Protein AF-A0A2V7YUV0-F1 (afdb_monomer)

Foldseek 3Di:
DQQDAAPPQHDVVVLLVQLVVLVVCLQVLPPVSLVLLCVQAPVRVPPDSVRSSPDDDDSLSSLSSSCVNQQHNHNVRVVVCNVCVPPDCPVPQPLVPQPDPLLSVLLVCQQVVVLVVNLVSCVVPLCQLVAWGADTRDDPNGTAGSLLVLLCVVPRPLEGPLNSLSNSVSSCVSPNLVDQVNLQNSLLSLLLRPSCVVSVNSLVSNVSSVVSPHQLQSNQLSNVVNVVVVSNVSSVVSPHDDDPSRD

pLDDT: mean 90.85, std 11.75, range [46.5, 98.88]

Nearest PDB structures (foldseek):
  9hmf-assembly1_L  TM=2.266E-01  e=5.152E+00  Campylobacter jejuni
  4c0o-assembly2_B  TM=1.728E-01  e=9.264E+00  Homo sapiens

Mean predicted aligned error: 11.23 Å

Secondary structure (DSSP, 8-state):
-------SS--HHHHHHHHHHHHHHHHTT-HHHHHHHHHH-TTTTT--HHHHHHS---HHHHHHHHHHHTT-SSHHHHHHHHH-GGG-GGGS-TTTT---HHHHHHHHHHHHT-HHHHHHHHHH-TTTTT-BPPPSS--TTSS-BGGGGGG--S-SSS---TTHHHHHHHHHHTTGGG-HHHHHHHHHHHHT-HHHHHTT-HHHHHHHHHHTT--SHHHHHHHHHTT-HHHHHHHHHTT----TTT-

Structure (mmCIF, N/CA/C/O backbone):
data_AF-A0A2V7YUV0-F1
#
_entry.id   AF-A0A2V7YUV0-F1
#
loop_
_atom_site.group_PDB
_atom_site.id
_atom_site.type_symbol
_atom_site.label_atom_id
_atom_site.label_alt_id
_atom_site.label_comp_id
_atom_site.label_asym_id
_atom_site.label_entity_id
_atom_site.label_seq_id
_atom_site.pdbx_PDB_ins_code
_atom_site.Cartn_x
_atom_site.Cartn_y
_atom_site.Cartn_z
_atom_site.occupancy
_atom_site.B_iso_or_equiv
_atom_site.auth_seq_id
_atom_site.auth_comp_id
_atom_site.auth_asym_id
_atom_site.auth_atom_id
_atom_site.pdbx_PDB_model_num
ATOM 1 N N . MET A 1 1 ? 7.963 -5.216 -13.360 1.00 50.25 1 MET A N 1
ATOM 2 C CA . MET A 1 1 ? 8.709 -5.213 -12.078 1.00 50.25 1 MET A CA 1
ATOM 3 C C . MET A 1 1 ? 10.188 -5.069 -12.424 1.00 50.25 1 MET A C 1
ATOM 5 O O . MET A 1 1 ? 10.542 -5.520 -13.506 1.00 50.25 1 MET A O 1
ATOM 9 N N . PRO A 1 2 ? 11.036 -4.405 -11.622 1.00 68.00 2 PRO A N 1
ATOM 10 C CA . PRO A 1 2 ? 12.471 -4.358 -11.892 1.00 68.00 2 PRO A CA 1
ATOM 11 C C . PRO A 1 2 ? 13.036 -5.775 -11.862 1.00 68.00 2 PRO A C 1
ATOM 13 O O . PRO A 1 2 ? 12.704 -6.562 -10.977 1.00 68.00 2 PRO A O 1
ATOM 16 N N . THR A 1 3 ? 13.873 -6.100 -12.834 1.00 77.56 3 THR A N 1
ATOM 17 C CA . THR A 1 3 ? 14.484 -7.429 -12.958 1.00 77.56 3 THR A CA 1
ATOM 18 C C . THR A 1 3 ? 15.926 -7.442 -12.469 1.00 77.56 3 THR A C 1
ATOM 20 O O . THR A 1 3 ? 16.499 -8.514 -12.283 1.00 77.56 3 THR A O 1
ATOM 23 N N . LYS A 1 4 ? 16.518 -6.268 -12.208 1.00 80.25 4 LYS A N 1
ATOM 24 C CA . LYS A 1 4 ? 17.898 -6.126 -11.732 1.00 80.25 4 LYS A CA 1
ATOM 25 C C . LYS A 1 4 ? 17.974 -5.310 -10.448 1.00 80.25 4 LYS A C 1
ATOM 27 O O . LYS A 1 4 ? 17.227 -4.356 -10.246 1.00 80.25 4 LYS A O 1
ATOM 32 N N . ARG A 1 5 ? 18.936 -5.671 -9.596 1.00 79.06 5 ARG A N 1
ATOM 33 C CA . ARG A 1 5 ? 19.324 -4.904 -8.405 1.00 79.06 5 ARG A CA 1
ATOM 34 C C . ARG A 1 5 ? 20.678 -4.248 -8.635 1.00 79.06 5 ARG A C 1
ATOM 36 O O . ARG A 1 5 ? 21.550 -4.840 -9.272 1.00 79.06 5 ARG A O 1
ATOM 43 N N . LEU A 1 6 ? 20.848 -3.030 -8.129 1.00 78.75 6 LEU A N 1
ATOM 44 C CA . LEU A 1 6 ? 22.155 -2.383 -8.128 1.00 78.75 6 LEU A CA 1
ATOM 45 C C . LEU A 1 6 ? 23.091 -3.099 -7.138 1.00 78.75 6 LEU A C 1
ATOM 47 O O . LEU A 1 6 ? 22.631 -3.533 -6.080 1.00 78.75 6 LEU A O 1
ATOM 51 N N . PRO A 1 7 ? 24.385 -3.254 -7.472 1.00 77.62 7 PRO A N 1
ATOM 52 C CA . PRO A 1 7 ? 25.374 -3.768 -6.529 1.00 77.62 7 PRO A CA 1
ATOM 53 C C . PRO A 1 7 ? 25.627 -2.745 -5.412 1.00 77.62 7 PRO A C 1
ATOM 55 O O . PRO A 1 7 ? 25.366 -1.559 -5.601 1.00 77.62 7 PRO A O 1
ATOM 58 N N . SER A 1 8 ? 26.195 -3.185 -4.284 1.00 69.25 8 SER A N 1
ATOM 59 C CA . SER A 1 8 ? 26.469 -2.340 -3.105 1.00 69.25 8 SER A CA 1
ATOM 60 C C . SER A 1 8 ? 27.328 -1.104 -3.402 1.00 69.25 8 SER A C 1
ATOM 62 O O . SER A 1 8 ? 27.180 -0.084 -2.741 1.00 69.25 8 SER A O 1
ATOM 64 N N . SER A 1 9 ? 28.185 -1.180 -4.425 1.00 75.50 9 SER A N 1
ATOM 65 C CA . SER A 1 9 ? 28.973 -0.053 -4.936 1.00 75.50 9 SER A CA 1
ATOM 66 C C . SER A 1 9 ? 28.667 0.146 -6.424 1.00 75.50 9 SER A C 1
ATOM 68 O O . SER A 1 9 ? 29.391 -0.377 -7.279 1.00 75.50 9 SER A O 1
ATOM 70 N N . PRO A 1 10 ? 27.562 0.828 -6.773 1.00 82.62 10 PRO A N 1
ATOM 71 C CA . PRO A 1 10 ? 27.174 1.001 -8.163 1.00 82.62 10 PRO A CA 1
ATOM 72 C C . PRO A 1 10 ? 28.135 1.952 -8.886 1.00 82.62 10 PRO A C 1
ATOM 74 O O . PRO A 1 10 ? 28.591 2.950 -8.337 1.00 82.62 10 PRO A O 1
ATOM 77 N N . ASN A 1 11 ? 28.438 1.645 -10.150 1.00 87.31 11 ASN A N 1
ATOM 78 C CA . ASN A 1 11 ? 29.325 2.448 -10.989 1.00 87.31 11 ASN A CA 1
ATOM 79 C C . ASN A 1 11 ? 28.550 2.980 -12.199 1.00 87.31 11 ASN A C 1
ATOM 81 O O . ASN A 1 11 ? 28.041 2.212 -13.021 1.00 87.31 11 ASN A O 1
ATOM 85 N N . LEU A 1 12 ? 28.474 4.307 -12.322 1.00 91.19 12 LEU A N 1
ATOM 86 C CA . LEU A 1 12 ? 27.705 4.958 -13.378 1.00 91.19 12 LEU A CA 1
ATOM 87 C C . LEU A 1 12 ? 28.260 4.656 -14.774 1.00 91.19 12 LEU A C 1
ATOM 89 O O . LEU A 1 12 ? 27.490 4.539 -15.727 1.00 91.19 12 LEU A O 1
ATOM 93 N N . ASP A 1 13 ? 29.574 4.510 -14.917 1.00 92.38 13 ASP A N 1
ATOM 94 C CA . ASP A 1 13 ? 30.187 4.204 -16.206 1.00 92.38 13 ASP A CA 1
ATOM 95 C C . ASP A 1 13 ? 29.856 2.784 -16.659 1.00 92.38 13 ASP A C 1
ATOM 97 O O . ASP A 1 13 ? 29.588 2.577 -17.842 1.00 92.38 13 ASP A O 1
ATOM 101 N N . HIS A 1 14 ? 29.731 1.832 -15.729 1.00 92.31 14 HIS A N 1
ATOM 102 C CA . HIS A 1 14 ? 29.208 0.502 -16.049 1.00 92.31 14 HIS A CA 1
ATOM 103 C C . HIS A 1 14 ? 27.766 0.578 -16.578 1.00 92.31 14 HIS A C 1
ATOM 105 O O . HIS A 1 14 ? 27.461 -0.007 -17.615 1.00 92.31 14 HIS A O 1
ATOM 111 N N . LEU A 1 15 ? 26.894 1.371 -15.950 1.00 94.56 15 LEU A N 1
ATOM 112 C CA . LEU A 1 15 ? 25.514 1.557 -16.419 1.00 94.56 15 LEU A CA 1
ATOM 113 C C . LEU A 1 15 ? 25.451 2.257 -17.788 1.00 94.56 15 LEU A C 1
ATOM 115 O O . LEU A 1 15 ? 24.628 1.904 -18.634 1.00 94.56 15 LEU A O 1
ATOM 119 N N . LYS A 1 16 ? 26.348 3.219 -18.052 1.00 93.81 16 LYS A N 1
ATOM 120 C CA . LYS A 1 16 ? 26.484 3.840 -19.382 1.00 93.81 16 LYS A CA 1
ATOM 121 C C . LYS A 1 16 ? 26.937 2.823 -20.429 1.00 93.81 16 LYS A C 1
ATOM 123 O O . LYS A 1 16 ? 26.471 2.900 -21.564 1.00 93.81 16 LYS A O 1
ATOM 128 N N . HIS A 1 17 ? 27.837 1.901 -20.083 1.00 95.69 17 HIS A N 1
ATOM 129 C CA . HIS A 1 17 ? 28.235 0.816 -20.982 1.00 95.69 17 HIS A CA 1
ATOM 130 C C . HIS A 1 17 ? 27.054 -0.099 -21.293 1.00 95.69 17 HIS A C 1
ATOM 132 O O . HIS A 1 17 ? 26.761 -0.280 -22.468 1.00 95.69 17 HIS A O 1
ATOM 138 N N . GLN A 1 18 ? 26.276 -0.516 -20.291 1.00 96.00 18 GLN A N 1
ATOM 139 C CA . GLN A 1 18 ? 25.074 -1.325 -20.522 1.00 96.00 18 GLN A CA 1
ATOM 140 C C . GLN A 1 18 ? 24.068 -0.654 -21.470 1.00 96.00 18 GLN A C 1
ATOM 142 O O . GLN A 1 18 ? 23.491 -1.323 -22.325 1.00 96.00 18 GLN A O 1
ATOM 147 N N . ALA A 1 19 ? 23.867 0.665 -21.360 1.00 97.38 19 ALA A N 1
ATOM 148 C CA . ALA A 1 19 ? 23.000 1.397 -22.286 1.00 97.38 19 ALA A CA 1
ATOM 149 C C . ALA A 1 19 ? 23.556 1.410 -23.723 1.00 97.38 19 ALA A C 1
ATOM 151 O O . ALA A 1 19 ? 22.801 1.270 -24.684 1.00 97.38 19 ALA A O 1
ATOM 152 N N . ARG A 1 20 ? 24.878 1.547 -23.888 1.00 97.06 20 ARG A N 1
ATOM 153 C CA . ARG A 1 20 ? 25.530 1.464 -25.207 1.00 97.06 20 ARG A CA 1
ATOM 154 C C . ARG A 1 20 ? 25.479 0.051 -25.781 1.00 97.06 20 ARG A C 1
ATOM 156 O O . ARG A 1 20 ? 25.289 -0.091 -26.983 1.00 97.06 20 ARG A O 1
ATOM 163 N N . ASP A 1 21 ? 25.625 -0.967 -24.945 1.00 97.12 21 ASP A N 1
ATOM 164 C CA . ASP A 1 21 ? 25.572 -2.365 -25.368 1.00 97.12 21 ASP A CA 1
ATOM 165 C C . ASP A 1 21 ? 24.157 -2.750 -25.797 1.00 97.12 21 ASP A C 1
ATOM 167 O O . ASP A 1 21 ? 23.993 -3.365 -26.845 1.00 97.12 21 ASP A O 1
ATOM 171 N N . LEU A 1 22 ? 23.126 -2.280 -25.083 1.00 97.06 22 LEU A N 1
ATOM 172 C CA . LEU A 1 22 ? 21.732 -2.436 -25.507 1.00 97.06 22 LEU A CA 1
ATOM 173 C C . LEU A 1 22 ? 21.468 -1.770 -26.868 1.00 97.06 22 LEU A C 1
ATOM 175 O O . LEU A 1 22 ? 20.802 -2.354 -27.719 1.00 97.06 22 LEU A O 1
ATOM 179 N N . LEU A 1 23 ? 22.020 -0.574 -27.097 1.00 96.75 23 LEU A N 1
ATOM 180 C CA . LEU A 1 23 ? 21.904 0.121 -28.382 1.00 96.75 23 LEU A CA 1
ATOM 181 C C . LEU A 1 23 ? 22.600 -0.647 -29.521 1.00 96.75 23 LEU A C 1
ATOM 183 O O . LEU A 1 23 ? 22.053 -0.750 -30.616 1.00 96.75 23 LEU A O 1
ATOM 187 N N . LYS A 1 24 ? 23.783 -1.219 -29.268 1.00 96.44 24 LYS A N 1
ATOM 188 C CA . LYS A 1 24 ? 24.496 -2.059 -30.246 1.00 96.44 24 LYS A CA 1
ATOM 189 C C . LYS A 1 24 ? 23.752 -3.360 -30.538 1.00 96.44 24 LYS A C 1
ATOM 191 O O . LYS A 1 24 ? 23.658 -3.745 -31.698 1.00 96.44 24 LYS A O 1
ATOM 196 N N . ALA A 1 25 ? 23.217 -4.016 -29.511 1.00 95.62 25 ALA A N 1
ATOM 197 C CA . ALA A 1 25 ? 22.448 -5.248 -29.651 1.00 95.62 25 ALA A CA 1
ATOM 198 C C . ALA A 1 25 ? 21.165 -5.014 -30.467 1.00 95.62 25 ALA A C 1
ATOM 200 O O . ALA A 1 25 ? 20.861 -5.783 -31.376 1.00 95.62 25 ALA A O 1
ATOM 201 N N . HIS A 1 26 ? 20.469 -3.894 -30.230 1.00 96.75 26 HIS A N 1
ATOM 202 C CA . HIS A 1 26 ? 19.336 -3.468 -31.061 1.00 96.75 26 HIS A CA 1
ATOM 203 C C . HIS A 1 26 ? 19.739 -3.279 -32.531 1.00 96.75 26 HIS A C 1
ATOM 205 O O . HIS A 1 26 ? 19.092 -3.847 -33.410 1.00 96.75 26 HIS A O 1
ATOM 211 N N . ALA A 1 27 ? 20.844 -2.575 -32.798 1.00 93.94 27 ALA A N 1
ATOM 212 C CA . ALA A 1 27 ? 21.348 -2.373 -34.159 1.00 93.94 27 ALA A CA 1
ATOM 213 C C . ALA A 1 27 ? 21.771 -3.685 -34.851 1.00 93.94 27 ALA A C 1
ATOM 215 O O . ALA A 1 27 ? 21.664 -3.800 -36.070 1.00 93.94 27 ALA A O 1
ATOM 216 N N . ALA A 1 28 ? 22.223 -4.679 -34.083 1.00 94.31 28 ALA A N 1
ATOM 217 C CA . ALA A 1 28 ? 22.550 -6.019 -34.571 1.00 94.31 28 ALA A CA 1
ATOM 218 C C . ALA A 1 28 ? 21.313 -6.915 -34.785 1.00 94.31 28 ALA A C 1
ATOM 220 O O . ALA A 1 28 ? 21.447 -8.032 -35.283 1.00 94.31 28 ALA A O 1
ATOM 221 N N . GLY A 1 29 ? 20.113 -6.446 -34.424 1.00 91.62 29 GLY A N 1
ATOM 222 C CA . GLY A 1 29 ? 18.874 -7.213 -34.539 1.00 91.62 29 GLY A CA 1
ATOM 223 C C . GLY A 1 29 ? 18.710 -8.301 -33.475 1.00 91.62 29 GLY A C 1
ATOM 224 O O . GLY A 1 29 ? 17.931 -9.229 -33.690 1.00 91.62 29 GLY A O 1
ATOM 225 N N . ASP A 1 30 ? 19.413 -8.190 -32.346 1.00 93.62 30 ASP A N 1
ATOM 226 C CA . ASP A 1 30 ? 19.356 -9.151 -31.244 1.00 93.62 30 ASP A CA 1
ATOM 227 C C . ASP A 1 30 ? 17.916 -9.280 -30.687 1.00 93.62 30 ASP A C 1
ATOM 229 O O . ASP A 1 30 ? 17.313 -8.275 -30.269 1.00 93.62 30 ASP A O 1
ATOM 233 N N . PRO A 1 31 ? 17.333 -10.496 -30.666 1.00 89.88 31 PRO A N 1
ATOM 234 C CA . PRO A 1 31 ? 16.026 -10.739 -30.064 1.00 89.88 31 PRO A CA 1
ATOM 235 C C . PRO A 1 31 ? 15.943 -10.331 -28.586 1.00 89.88 31 PRO A C 1
ATOM 237 O O . PRO A 1 31 ? 14.917 -9.788 -28.167 1.00 89.88 31 PRO A O 1
ATOM 240 N N . GLU A 1 32 ? 17.012 -10.511 -27.800 1.00 91.75 32 GLU A N 1
ATOM 241 C CA . GLU A 1 32 ? 17.014 -10.166 -26.371 1.00 91.75 32 GLU A CA 1
ATOM 242 C C . GLU A 1 32 ? 16.880 -8.650 -26.169 1.00 91.75 32 GLU A C 1
ATOM 244 O O . GLU A 1 32 ? 16.124 -8.185 -25.310 1.00 91.75 32 GLU A O 1
ATOM 249 N N . ALA A 1 33 ? 17.540 -7.850 -27.012 1.00 94.00 33 ALA A N 1
ATOM 250 C CA . ALA A 1 33 ? 17.398 -6.397 -26.988 1.00 94.00 33 ALA A CA 1
ATOM 251 C C . ALA A 1 33 ? 15.948 -5.966 -27.262 1.00 94.00 33 ALA A C 1
ATOM 253 O O . ALA A 1 33 ? 15.431 -5.071 -26.590 1.00 94.00 33 ALA A O 1
ATOM 254 N N . SER A 1 34 ? 15.269 -6.634 -28.200 1.00 94.00 34 SER A N 1
ATOM 255 C CA . SER A 1 34 ? 13.863 -6.356 -28.523 1.00 94.00 34 SER A CA 1
ATOM 256 C C . SER A 1 34 ? 12.933 -6.688 -27.353 1.00 94.00 34 SER A C 1
ATOM 258 O O . SER A 1 34 ? 12.054 -5.889 -27.020 1.00 94.00 34 SER A O 1
ATOM 260 N N . GLN A 1 35 ? 13.169 -7.813 -26.671 1.00 92.94 35 GLN A N 1
ATOM 261 C CA . GLN A 1 35 ? 12.429 -8.193 -25.466 1.00 92.94 35 GLN A CA 1
ATOM 262 C C . GLN A 1 35 ? 12.618 -7.173 -24.338 1.00 92.94 35 GLN A C 1
ATOM 264 O O . GLN A 1 35 ? 11.634 -6.680 -23.783 1.00 92.94 35 GLN A O 1
ATOM 269 N N . ARG A 1 36 ? 13.867 -6.803 -24.034 1.00 94.12 36 ARG A N 1
ATOM 270 C CA . ARG A 1 36 ? 14.182 -5.820 -22.984 1.00 94.12 36 ARG A CA 1
ATOM 271 C C . ARG A 1 36 ? 13.544 -4.462 -23.269 1.00 94.12 36 ARG A C 1
ATOM 273 O O . ARG A 1 36 ? 12.952 -3.849 -22.383 1.00 94.12 36 ARG A O 1
ATOM 280 N N . LEU A 1 37 ? 13.605 -3.998 -24.516 1.00 95.31 37 LEU A N 1
ATOM 281 C CA . LEU A 1 37 ? 12.974 -2.744 -24.929 1.00 95.31 37 LEU A CA 1
ATOM 282 C C . LEU A 1 37 ? 11.450 -2.799 -24.809 1.00 95.31 37 LEU A C 1
ATOM 284 O O . LEU A 1 37 ? 10.859 -1.839 -24.319 1.00 95.31 37 LEU A O 1
ATOM 288 N N . ARG A 1 38 ? 10.809 -3.906 -25.194 1.00 94.94 38 ARG A N 1
ATOM 289 C CA . ARG A 1 38 ? 9.362 -4.094 -25.013 1.00 94.94 38 ARG A CA 1
ATOM 290 C C . ARG A 1 38 ? 8.962 -3.993 -23.547 1.00 94.94 38 ARG A C 1
ATOM 292 O O . ARG A 1 38 ? 7.994 -3.315 -23.221 1.00 94.94 38 ARG A O 1
ATOM 299 N N . GLU A 1 39 ? 9.697 -4.666 -22.673 1.00 92.25 39 GLU A N 1
ATOM 300 C CA . GLU A 1 39 ? 9.346 -4.746 -21.259 1.00 92.25 39 GLU A CA 1
ATOM 301 C C . GLU A 1 39 ? 9.579 -3.417 -20.526 1.00 92.25 39 GLU A C 1
ATOM 303 O O . GLU A 1 39 ? 8.741 -2.975 -19.734 1.00 92.25 39 GLU A O 1
ATOM 308 N N . PHE A 1 40 ? 10.695 -2.740 -20.811 1.00 93.31 40 PHE A N 1
ATOM 309 C CA . PHE A 1 40 ? 11.143 -1.608 -20.001 1.00 93.31 40 PHE A CA 1
ATOM 310 C C . PHE A 1 40 ? 10.980 -0.244 -20.661 1.00 93.31 40 PHE A C 1
ATOM 312 O O . PHE A 1 40 ? 11.056 0.759 -19.952 1.00 93.31 40 PHE A O 1
ATOM 319 N N . HIS A 1 41 ? 10.687 -0.149 -21.959 1.00 94.31 41 HIS A N 1
ATOM 320 C CA . HIS A 1 41 ? 10.519 1.136 -22.637 1.00 94.31 41 HIS A CA 1
ATOM 321 C C . HIS A 1 41 ? 9.039 1.440 -22.955 1.00 94.31 41 HIS A C 1
ATOM 323 O O . HIS A 1 41 ? 8.386 0.679 -23.670 1.00 94.31 41 HIS A O 1
ATOM 329 N N . PRO A 1 42 ? 8.490 2.593 -22.518 1.00 92.12 42 PRO A N 1
ATOM 330 C CA . PRO A 1 42 ? 7.058 2.891 -22.651 1.00 92.12 42 PRO A CA 1
ATOM 331 C C . PRO A 1 42 ? 6.571 2.949 -24.106 1.00 92.12 42 PRO A C 1
ATOM 333 O O . PRO A 1 42 ? 5.426 2.601 -24.377 1.00 92.12 42 PRO A O 1
ATOM 336 N N . ARG A 1 43 ? 7.441 3.333 -25.053 1.00 94.31 43 ARG A N 1
ATOM 337 C CA . ARG A 1 43 ? 7.117 3.360 -26.494 1.00 94.31 43 ARG A CA 1
ATOM 338 C C . ARG A 1 43 ? 6.828 1.971 -27.076 1.00 94.31 43 ARG A C 1
ATOM 340 O O . ARG A 1 43 ? 6.122 1.887 -28.070 1.00 94.31 43 ARG A O 1
ATOM 347 N N . PHE A 1 44 ? 7.382 0.907 -26.493 1.00 93.69 44 PHE A N 1
ATOM 348 C CA . PHE A 1 44 ? 7.457 -0.409 -27.134 1.00 93.69 44 PHE A CA 1
ATOM 349 C C . PHE A 1 44 ? 6.615 -1.497 -26.464 1.00 93.69 44 PHE A C 1
ATOM 351 O O . PHE A 1 44 ? 6.577 -2.616 -26.966 1.00 93.69 44 PHE A O 1
ATOM 358 N N . GLY A 1 45 ? 5.897 -1.189 -25.379 1.00 88.69 45 GLY A N 1
ATOM 359 C CA . GLY A 1 45 ? 5.160 -2.189 -24.592 1.00 88.69 45 GLY A CA 1
ATOM 360 C C . GLY A 1 45 ? 4.115 -3.006 -25.361 1.00 88.69 45 GLY A C 1
ATOM 361 O O . GLY A 1 45 ? 3.731 -4.078 -24.909 1.00 88.69 45 GLY A O 1
ATOM 362 N N . ARG A 1 46 ? 3.663 -2.526 -26.528 1.00 90.88 46 ARG A N 1
ATOM 363 C CA . ARG A 1 46 ? 2.716 -3.225 -27.419 1.00 90.88 46 ARG A CA 1
ATOM 364 C C . ARG A 1 46 ? 3.289 -3.526 -28.810 1.00 90.88 46 ARG A C 1
ATOM 366 O O . ARG A 1 46 ? 2.545 -3.922 -29.698 1.00 90.88 46 ARG A O 1
ATOM 373 N N . SER A 1 47 ? 4.585 -3.307 -29.014 1.00 92.62 47 SER A N 1
ATOM 374 C CA . SER A 1 47 ? 5.249 -3.457 -30.312 1.00 92.62 47 SER A CA 1
ATOM 375 C C . SER A 1 47 ? 5.726 -4.891 -30.549 1.00 92.62 47 SER A C 1
ATOM 377 O O . SER A 1 47 ? 6.205 -5.566 -29.627 1.00 92.62 47 SER A O 1
ATOM 379 N N . THR A 1 48 ? 5.655 -5.351 -31.800 1.00 93.62 48 THR A N 1
ATOM 380 C CA . THR A 1 48 ? 6.253 -6.632 -32.211 1.00 93.62 48 THR A CA 1
ATOM 381 C C . THR A 1 48 ? 7.780 -6.526 -32.265 1.00 93.62 48 THR A C 1
ATOM 383 O O . THR A 1 48 ? 8.328 -5.424 -32.274 1.00 93.62 48 THR A O 1
ATOM 386 N N . ASP A 1 49 ? 8.506 -7.651 -32.294 1.00 90.75 49 ASP A N 1
ATOM 387 C CA . ASP A 1 49 ? 9.972 -7.593 -32.436 1.00 90.75 49 ASP A CA 1
ATOM 388 C C . ASP A 1 49 ? 10.379 -6.934 -33.762 1.00 90.75 49 ASP A C 1
ATOM 390 O O . ASP A 1 49 ? 11.390 -6.243 -33.823 1.00 90.75 49 ASP A O 1
ATOM 394 N N . ALA A 1 50 ? 9.584 -7.114 -34.823 1.00 91.88 50 ALA A N 1
ATOM 395 C CA . ALA A 1 50 ? 9.833 -6.476 -36.112 1.00 91.88 50 ALA A CA 1
ATOM 396 C C . ALA A 1 50 ? 9.720 -4.947 -36.016 1.00 91.88 50 ALA A C 1
ATOM 398 O O . ALA A 1 50 ? 10.623 -4.242 -36.470 1.00 91.88 50 ALA A O 1
ATOM 399 N N . ASP A 1 51 ? 8.674 -4.447 -35.351 1.00 94.56 51 ASP A N 1
ATOM 400 C CA . ASP A 1 51 ? 8.485 -3.010 -35.132 1.00 94.56 51 ASP A CA 1
ATOM 401 C C . ASP A 1 51 ? 9.644 -2.427 -34.319 1.00 94.56 51 ASP A C 1
ATOM 403 O O . ASP A 1 51 ? 10.216 -1.406 -34.700 1.00 94.56 51 ASP A O 1
ATOM 407 N N . ILE A 1 52 ? 10.040 -3.106 -33.234 1.00 94.12 52 ILE A N 1
ATOM 408 C CA . ILE A 1 52 ? 11.133 -2.655 -32.362 1.00 94.12 52 ILE A CA 1
ATOM 409 C C . ILE A 1 52 ? 12.457 -2.635 -33.124 1.00 94.12 52 ILE A C 1
ATOM 411 O O . ILE A 1 52 ? 13.165 -1.633 -33.048 1.00 94.12 52 ILE A O 1
ATOM 415 N N . ARG A 1 53 ? 12.780 -3.675 -33.903 1.00 92.56 53 ARG A N 1
ATOM 416 C CA . ARG A 1 53 ? 14.001 -3.713 -34.729 1.00 92.56 53 ARG A CA 1
ATOM 417 C C . ARG A 1 53 ? 14.047 -2.598 -35.771 1.00 92.56 53 ARG A C 1
ATOM 419 O O . ARG A 1 53 ? 15.115 -2.060 -36.031 1.00 92.56 53 ARG A O 1
ATOM 426 N N . SER A 1 54 ? 12.904 -2.243 -36.358 1.00 93.06 54 SER A N 1
ATOM 427 C CA . SER A 1 54 ? 12.827 -1.175 -37.366 1.00 93.06 54 SER A CA 1
ATOM 428 C C . SER A 1 54 ? 12.850 0.242 -36.774 1.00 93.06 54 SER A C 1
ATOM 430 O O . SER A 1 54 ? 13.091 1.214 -37.491 1.00 93.06 54 SER A O 1
ATOM 432 N N . ALA A 1 55 ? 12.603 0.380 -35.468 1.00 93.31 55 ALA A N 1
ATOM 433 C CA . ALA A 1 55 ? 12.540 1.671 -34.802 1.00 93.31 55 ALA A CA 1
ATOM 434 C C . ALA A 1 55 ? 13.925 2.315 -34.654 1.00 93.31 55 ALA A C 1
ATOM 436 O O . ALA A 1 55 ? 14.902 1.669 -34.285 1.00 93.31 55 ALA A O 1
ATOM 437 N N . GLN A 1 56 ? 13.992 3.633 -34.838 1.00 93.38 56 GLN A N 1
ATOM 438 C CA . GLN A 1 56 ? 15.168 4.421 -34.470 1.00 93.38 56 GLN A CA 1
ATOM 439 C C . GLN A 1 56 ? 15.293 4.461 -32.937 1.00 93.38 56 GLN A C 1
ATOM 441 O O . GLN A 1 56 ? 14.458 5.064 -32.246 1.00 93.38 56 GLN A O 1
ATOM 446 N N . LEU A 1 57 ? 16.318 3.791 -32.407 1.00 95.25 57 LEU A N 1
ATOM 447 C CA . LEU A 1 57 ? 16.637 3.768 -30.983 1.00 95.25 57 LEU A CA 1
ATOM 448 C C . LEU A 1 57 ? 17.760 4.764 -30.690 1.00 95.25 57 LEU A C 1
ATOM 450 O O . LEU A 1 57 ? 18.839 4.694 -31.273 1.00 95.25 57 LEU A O 1
ATOM 454 N N . THR A 1 58 ? 17.513 5.698 -29.779 1.00 96.62 58 THR A N 1
ATOM 455 C CA . THR A 1 58 ? 18.533 6.644 -29.318 1.00 96.62 58 THR A CA 1
ATOM 456 C C . THR A 1 58 ? 19.244 6.120 -28.071 1.00 96.62 58 THR A C 1
ATOM 458 O O . THR A 1 58 ? 18.750 5.240 -27.362 1.00 96.62 58 THR A O 1
ATOM 461 N N . LEU A 1 59 ? 20.397 6.708 -27.734 1.00 96.62 59 LEU A N 1
ATOM 462 C CA . LEU A 1 59 ? 21.068 6.404 -26.466 1.00 96.62 59 LEU A CA 1
ATOM 463 C C . LEU A 1 59 ? 20.180 6.735 -25.254 1.00 96.62 59 LEU A C 1
ATOM 465 O O . LEU A 1 59 ? 20.222 6.020 -24.256 1.00 96.62 59 LEU A O 1
ATOM 469 N N . SER A 1 60 ? 19.366 7.790 -25.337 1.00 96.06 60 SER A N 1
ATOM 470 C CA . SER A 1 60 ? 18.438 8.167 -24.269 1.00 96.06 60 SER A CA 1
ATOM 471 C C . SER A 1 60 ? 17.322 7.138 -24.076 1.00 96.06 60 SER A C 1
ATOM 473 O O . SER A 1 60 ? 16.974 6.846 -22.933 1.00 96.06 60 SER A O 1
ATOM 475 N N . ASP A 1 61 ? 16.821 6.531 -25.157 1.00 96.50 61 ASP A N 1
ATOM 476 C CA . ASP A 1 61 ? 15.854 5.426 -25.072 1.00 96.50 61 ASP A CA 1
ATOM 477 C C . ASP A 1 61 ? 16.478 4.210 -24.368 1.00 96.50 61 ASP A C 1
ATOM 479 O O . ASP A 1 61 ? 15.882 3.631 -23.456 1.00 96.50 61 ASP A O 1
ATOM 483 N N . ALA A 1 62 ? 17.717 3.857 -24.731 1.00 96.88 62 ALA A N 1
ATOM 484 C CA . ALA A 1 62 ? 18.442 2.763 -24.088 1.00 96.88 62 ALA A CA 1
ATOM 485 C C . ALA A 1 62 ? 18.709 3.051 -22.599 1.00 96.88 62 ALA A C 1
ATOM 487 O O . ALA A 1 62 ? 18.491 2.192 -21.748 1.00 96.88 62 ALA A O 1
ATOM 488 N N . GLN A 1 63 ? 19.109 4.277 -22.253 1.00 97.50 63 GLN A N 1
ATOM 489 C CA . GLN A 1 63 ? 19.286 4.712 -20.863 1.00 97.50 63 GLN A CA 1
ATOM 490 C C . GLN A 1 63 ? 17.984 4.655 -20.054 1.00 97.50 63 GLN A C 1
ATOM 492 O O . GLN A 1 63 ? 18.015 4.284 -18.879 1.00 97.50 63 GLN A O 1
ATOM 497 N N . LEU A 1 64 ? 16.842 5.001 -20.657 1.00 96.19 64 LEU A N 1
ATOM 498 C CA . LEU A 1 64 ? 15.533 4.891 -20.012 1.00 96.19 64 LEU A CA 1
ATOM 499 C C . LEU A 1 64 ? 15.162 3.429 -19.739 1.00 96.19 64 LEU A C 1
ATOM 501 O O . LEU A 1 64 ? 14.705 3.123 -18.638 1.00 96.19 64 LEU A O 1
ATOM 505 N N . ALA A 1 65 ? 15.383 2.537 -20.708 1.00 95.19 65 ALA A N 1
ATOM 506 C CA . ALA A 1 65 ? 15.149 1.105 -20.529 1.00 95.19 65 ALA A CA 1
ATOM 507 C C . ALA A 1 65 ? 16.019 0.537 -19.394 1.00 95.19 65 ALA A C 1
ATOM 509 O O . ALA A 1 65 ? 15.483 -0.080 -18.476 1.00 95.19 65 ALA A O 1
ATOM 510 N N . ILE A 1 66 ? 17.323 0.850 -19.373 1.00 95.75 66 ILE A N 1
ATOM 511 C CA . ILE A 1 66 ? 18.231 0.460 -18.279 1.00 95.75 66 ILE A CA 1
ATOM 512 C C . ILE A 1 66 ? 17.748 1.005 -16.931 1.00 95.75 66 ILE A C 1
ATOM 514 O O . ILE A 1 66 ? 17.669 0.258 -15.961 1.00 95.75 66 ILE A O 1
ATOM 518 N N . ALA A 1 67 ? 17.376 2.285 -16.844 1.00 91.75 67 ALA A N 1
ATOM 519 C CA . ALA A 1 67 ? 16.878 2.858 -15.593 1.00 91.75 67 ALA A CA 1
ATOM 520 C C . ALA A 1 67 ? 15.667 2.088 -15.048 1.00 91.75 67 ALA A C 1
ATOM 522 O O . ALA A 1 67 ? 15.613 1.785 -13.856 1.00 91.75 67 ALA A O 1
ATOM 523 N N . ARG A 1 68 ? 14.739 1.712 -15.930 1.00 90.12 68 ARG A N 1
ATOM 524 C CA . ARG A 1 68 ? 13.514 0.991 -15.569 1.00 90.12 68 ARG A CA 1
ATOM 525 C C . ARG A 1 68 ? 13.759 -0.484 -15.242 1.00 90.12 68 ARG A C 1
ATOM 527 O O . ARG A 1 68 ? 13.088 -0.987 -14.344 1.00 90.12 68 ARG A O 1
ATOM 534 N N . GLU A 1 69 ? 14.747 -1.137 -15.863 1.00 91.25 69 GLU A N 1
ATOM 535 C CA . GLU A 1 69 ? 15.230 -2.474 -15.457 1.00 91.25 69 GLU A CA 1
ATOM 536 C C . GLU A 1 69 ? 15.691 -2.495 -13.992 1.00 91.25 69 GLU A C 1
ATOM 538 O O . GLU A 1 69 ? 15.418 -3.454 -13.269 1.00 91.25 69 GLU A O 1
ATOM 543 N N . TYR A 1 70 ? 16.342 -1.413 -13.548 1.00 86.31 70 TYR A N 1
ATOM 544 C CA . TYR A 1 70 ? 16.797 -1.207 -12.167 1.00 86.31 70 TYR A CA 1
ATOM 545 C C . TYR A 1 70 ? 15.744 -0.547 -11.253 1.00 86.31 70 TYR A C 1
ATOM 547 O O . TYR A 1 70 ? 16.038 -0.231 -10.104 1.00 86.31 70 TYR A O 1
ATOM 555 N N . GLY A 1 71 ? 14.515 -0.323 -11.732 1.00 83.44 71 GLY A N 1
ATOM 556 C CA . GLY A 1 71 ? 13.411 0.197 -10.914 1.00 83.44 71 GLY A CA 1
ATOM 557 C C . GLY A 1 71 ? 13.362 1.719 -10.752 1.00 83.44 71 GLY A C 1
ATOM 558 O O . GLY A 1 71 ? 12.604 2.216 -9.914 1.00 83.44 71 GLY A O 1
ATOM 559 N N . PHE A 1 72 ? 14.120 2.465 -11.558 1.00 85.00 72 PHE A N 1
ATOM 560 C CA . PHE A 1 72 ? 14.104 3.927 -11.598 1.00 85.00 72 PHE A CA 1
ATOM 561 C C . PHE A 1 72 ? 13.231 4.439 -12.752 1.00 85.00 72 PHE A C 1
ATOM 563 O O . PHE A 1 72 ? 13.270 3.905 -13.862 1.00 85.00 72 PHE A O 1
ATOM 570 N N . PRO A 1 73 ? 12.450 5.514 -12.546 1.00 82.44 73 PRO A N 1
ATOM 571 C CA . PRO A 1 73 ? 11.549 6.027 -13.576 1.00 82.44 73 PRO A CA 1
ATOM 572 C C . PRO A 1 73 ? 12.275 6.773 -14.706 1.00 82.44 73 PRO A C 1
ATOM 574 O O . PRO A 1 73 ? 11.682 6.983 -15.762 1.00 82.44 73 PRO A O 1
ATOM 577 N N . SER A 1 74 ? 13.527 7.197 -14.494 1.00 90.06 74 SER A N 1
ATOM 578 C CA . SER A 1 74 ? 14.335 7.912 -15.483 1.00 90.06 74 SER A CA 1
ATOM 579 C C . SER A 1 74 ? 15.836 7.715 -15.257 1.00 90.06 74 SER A C 1
ATOM 581 O O . SER A 1 74 ? 16.285 7.445 -14.141 1.00 90.06 74 SER A O 1
ATOM 583 N N . TRP A 1 75 ? 16.628 7.921 -16.315 1.00 93.50 75 TRP A N 1
ATOM 584 C CA . TRP A 1 75 ? 18.092 7.889 -16.241 1.00 93.50 75 TRP A CA 1
ATOM 585 C C . TRP A 1 75 ? 18.662 8.927 -15.270 1.00 93.50 75 TRP A C 1
ATOM 587 O O . TRP A 1 75 ? 19.595 8.631 -14.532 1.00 93.50 75 TRP A O 1
ATOM 597 N N . ALA A 1 76 ? 18.079 10.129 -15.227 1.00 90.81 76 ALA A N 1
ATOM 598 C CA . ALA A 1 76 ? 18.509 11.179 -14.306 1.00 90.81 76 ALA A CA 1
ATOM 599 C C . ALA A 1 76 ? 18.377 10.744 -12.837 1.00 90.81 76 ALA A C 1
ATOM 601 O O . ALA A 1 76 ? 19.263 11.036 -12.038 1.00 90.81 76 ALA A O 1
ATOM 602 N N . ARG A 1 77 ? 17.314 10.002 -12.496 1.00 83.94 77 ARG A N 1
ATOM 603 C CA . ARG A 1 77 ? 17.108 9.467 -11.145 1.00 83.94 77 ARG A CA 1
ATOM 604 C C . ARG A 1 77 ? 18.065 8.330 -10.800 1.00 83.94 77 ARG A C 1
ATOM 606 O O . ARG A 1 77 ? 18.670 8.370 -9.735 1.00 83.94 77 ARG A O 1
ATOM 613 N N . LEU A 1 78 ? 18.283 7.394 -11.725 1.00 89.00 78 LEU A N 1
ATOM 614 C CA . LEU A 1 78 ? 19.310 6.357 -11.564 1.00 89.00 78 LEU A CA 1
ATOM 615 C C . LEU A 1 78 ? 20.702 6.982 -11.372 1.00 89.00 78 LEU A C 1
ATOM 617 O O . LEU A 1 78 ? 21.428 6.627 -10.451 1.00 89.00 78 LEU A O 1
ATOM 621 N N . LYS A 1 79 ? 21.063 7.961 -12.206 1.00 90.75 79 LYS A N 1
ATOM 622 C CA . LYS A 1 79 ? 22.340 8.675 -12.118 1.00 90.75 79 LYS A CA 1
ATOM 623 C C . LYS A 1 79 ? 22.505 9.390 -10.776 1.00 90.75 79 LYS A C 1
ATOM 625 O O . LYS A 1 79 ? 23.533 9.222 -10.130 1.00 90.75 79 LYS A O 1
ATOM 630 N N . ALA A 1 80 ? 21.493 10.147 -10.352 1.00 84.81 80 ALA A N 1
ATOM 631 C CA . ALA A 1 80 ? 21.508 10.834 -9.065 1.00 84.81 80 ALA A CA 1
ATOM 632 C C . ALA A 1 80 ? 21.686 9.8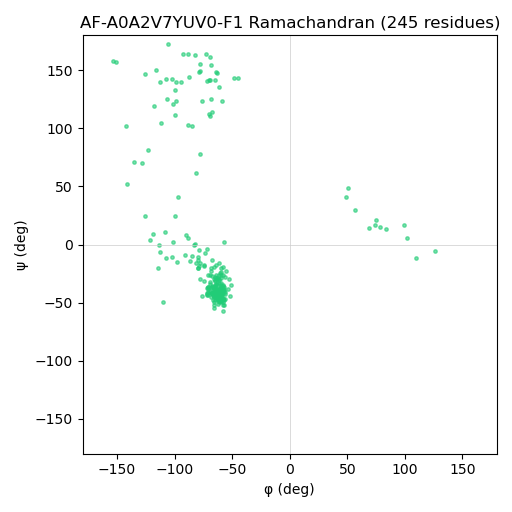53 -7.900 1.00 84.81 80 ALA A C 1
ATOM 634 O O . ALA A 1 80 ? 22.385 10.179 -6.943 1.00 84.81 80 ALA A O 1
ATOM 635 N N . HIS A 1 81 ? 21.104 8.652 -8.007 1.00 78.81 81 HIS A N 1
ATOM 636 C CA . HIS A 1 81 ? 21.270 7.616 -6.999 1.00 78.81 81 HIS A CA 1
ATOM 637 C C . HIS A 1 81 ? 22.703 7.090 -6.910 1.00 78.81 81 HIS A C 1
ATOM 639 O O . HIS A 1 81 ? 23.252 6.979 -5.819 1.00 78.81 81 HIS A O 1
ATOM 645 N N . VAL A 1 82 ? 23.340 6.843 -8.052 1.00 85.69 82 VAL A N 1
ATOM 646 C CA . VAL A 1 82 ? 24.722 6.345 -8.098 1.00 85.69 82 VAL A CA 1
ATOM 647 C C . VAL A 1 82 ? 25.744 7.406 -7.676 1.00 85.69 82 VAL A C 1
ATOM 649 O O . VAL A 1 82 ? 26.732 7.083 -7.027 1.00 85.69 82 VAL A O 1
ATOM 652 N N . GLU A 1 83 ? 25.524 8.674 -8.028 1.00 83.38 83 GLU A N 1
ATOM 653 C CA . GLU A 1 83 ? 26.460 9.770 -7.728 1.00 83.38 83 GLU A CA 1
ATOM 654 C C . GLU A 1 83 ? 26.333 10.317 -6.29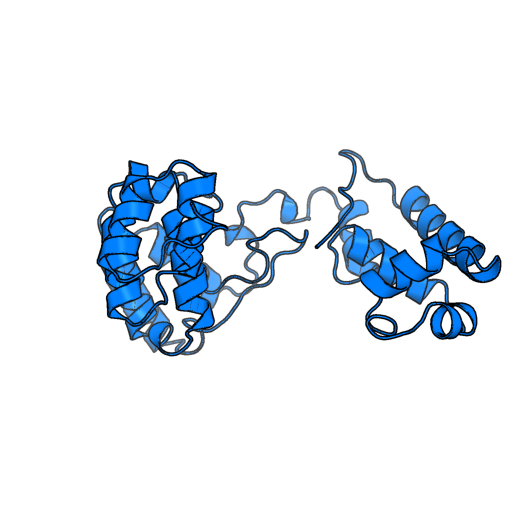6 1.00 83.38 83 GLU A C 1
ATOM 656 O O . GLU A 1 83 ? 27.217 11.039 -5.836 1.00 83.38 83 GLU A O 1
ATOM 661 N N . ARG A 1 84 ? 25.240 10.011 -5.587 1.00 70.31 84 ARG A N 1
ATOM 662 C CA . ARG A 1 84 ? 24.996 10.456 -4.206 1.00 70.31 84 ARG A CA 1
ATOM 663 C C . ARG A 1 84 ? 24.469 9.304 -3.343 1.00 70.31 84 ARG A C 1
ATOM 665 O O . ARG A 1 84 ? 23.302 9.355 -2.945 1.00 70.31 84 ARG A O 1
ATOM 672 N N . PRO A 1 85 ? 25.309 8.305 -3.011 1.00 54.69 85 PRO A N 1
ATOM 673 C CA . PRO A 1 85 ? 24.885 7.175 -2.185 1.00 54.69 85 PRO A CA 1
ATOM 674 C C . PRO A 1 85 ? 24.246 7.632 -0.858 1.00 54.69 85 PRO A C 1
ATOM 676 O O . PRO A 1 85 ? 23.191 7.133 -0.488 1.00 54.69 85 PRO A O 1
ATOM 679 N N . GLU A 1 86 ? 24.767 8.692 -0.226 1.00 49.22 86 GLU A N 1
ATOM 680 C CA . GLU A 1 86 ? 24.269 9.215 1.062 1.00 49.22 86 GLU A CA 1
ATOM 681 C C . GLU A 1 86 ? 22.929 9.983 1.006 1.00 49.22 86 GLU A C 1
ATOM 683 O O . GLU A 1 86 ? 22.394 10.369 2.042 1.00 49.22 86 GLU A O 1
ATOM 688 N N . ARG A 1 87 ? 22.365 10.259 -0.181 1.00 46.81 87 ARG A N 1
ATOM 689 C CA . ARG A 1 87 ? 21.105 11.029 -0.325 1.00 46.81 87 ARG A CA 1
ATOM 690 C C . ARG A 1 87 ? 20.043 10.314 -1.130 1.00 46.81 87 ARG A C 1
ATOM 692 O O . ARG A 1 87 ? 19.155 10.944 -1.708 1.00 46.81 87 ARG A O 1
ATOM 699 N N . THR A 1 88 ? 20.116 8.998 -1.169 1.00 50.09 88 THR A N 1
ATOM 700 C CA . THR A 1 88 ? 19.008 8.231 -1.701 1.00 50.09 88 THR A CA 1
ATOM 701 C C . THR A 1 88 ? 18.218 7.733 -0.526 1.00 50.09 88 THR A C 1
ATOM 703 O O . THR A 1 88 ? 18.676 6.879 0.217 1.00 50.09 88 THR A O 1
ATOM 706 N N . GLY A 1 89 ? 17.004 8.254 -0.355 1.00 49.09 89 GLY A N 1
ATOM 707 C CA . GLY A 1 89 ? 16.083 7.746 0.658 1.00 49.09 89 GLY A CA 1
ATOM 708 C C . GLY A 1 89 ? 15.775 6.249 0.505 1.00 49.09 89 GLY A C 1
ATOM 709 O O . GLY A 1 89 ? 14.984 5.725 1.260 1.00 49.09 89 GLY A O 1
ATOM 710 N N . LEU A 1 90 ? 16.376 5.542 -0.454 1.00 50.53 90 LEU A N 1
ATOM 711 C CA . LEU A 1 90 ? 16.313 4.093 -0.587 1.00 50.53 90 LEU A CA 1
ATOM 712 C C . LEU A 1 90 ? 16.822 3.347 0.662 1.00 50.53 90 LEU A C 1
ATOM 714 O O . LEU A 1 90 ? 16.303 2.263 0.906 1.00 50.53 90 LEU A O 1
ATOM 718 N N . ASP A 1 91 ? 17.718 3.947 1.459 1.00 46.50 91 ASP A N 1
ATOM 719 C CA . ASP A 1 91 ? 18.163 3.409 2.761 1.00 46.50 91 ASP A CA 1
ATOM 720 C C . ASP A 1 91 ? 17.325 3.909 3.957 1.00 46.50 91 ASP A C 1
ATOM 722 O O . ASP A 1 91 ? 17.475 3.413 5.074 1.00 46.50 91 ASP A O 1
ATOM 726 N N . LEU A 1 92 ? 16.433 4.887 3.749 1.00 49.31 92 LEU A N 1
ATOM 727 C CA . LEU A 1 92 ? 15.520 5.354 4.792 1.00 49.31 92 LEU A CA 1
ATOM 728 C C . LEU A 1 92 ? 14.334 4.385 4.935 1.00 49.31 92 LEU A C 1
ATOM 730 O O . LEU A 1 92 ? 13.869 3.826 3.931 1.00 49.31 92 LEU A O 1
ATOM 734 N N . PRO A 1 93 ? 13.770 4.234 6.150 1.00 56.94 93 PRO A N 1
ATOM 735 C CA . PRO A 1 93 ? 12.471 3.601 6.332 1.00 56.94 93 PRO A CA 1
ATOM 736 C C . PRO A 1 93 ? 11.442 4.178 5.350 1.00 56.94 93 PRO A C 1
ATOM 738 O O . PRO A 1 93 ? 11.438 5.373 5.062 1.00 56.94 93 PRO A O 1
ATOM 741 N N . HIS A 1 94 ? 10.540 3.341 4.829 1.00 66.88 94 HIS A N 1
ATOM 742 C CA . HIS A 1 94 ? 9.642 3.728 3.731 1.00 66.88 94 HIS A CA 1
ATOM 743 C C . HIS A 1 94 ? 8.876 5.046 3.960 1.00 66.88 94 HIS A C 1
ATOM 745 O O . HIS A 1 94 ? 8.673 5.792 3.010 1.00 66.88 94 HIS A O 1
ATOM 751 N N . HIS A 1 95 ? 8.481 5.370 5.192 1.00 69.19 95 HIS A N 1
ATOM 752 C CA . HIS A 1 95 ? 7.705 6.580 5.479 1.00 69.19 95 HIS A CA 1
ATOM 753 C C . HIS A 1 95 ? 8.543 7.874 5.499 1.00 69.19 95 HIS A C 1
ATOM 755 O O . HIS A 1 95 ? 8.057 8.907 5.043 1.00 69.19 95 HIS A O 1
ATOM 761 N N . ASP A 1 96 ? 9.827 7.815 5.869 1.00 69.69 96 ASP A N 1
ATOM 762 C CA . ASP A 1 96 ? 10.752 8.961 5.797 1.00 69.69 96 ASP A CA 1
ATOM 763 C C . ASP A 1 96 ? 11.018 9.411 4.349 1.00 69.69 96 ASP A C 1
ATOM 765 O O . ASP A 1 96 ? 11.411 10.549 4.086 1.00 69.69 96 ASP A O 1
ATOM 769 N N . ARG A 1 97 ? 10.752 8.528 3.377 1.00 75.12 97 ARG A N 1
ATOM 770 C CA . ARG A 1 97 ? 10.844 8.814 1.936 1.00 75.12 97 ARG A CA 1
ATOM 771 C C . ARG A 1 97 ? 9.639 9.566 1.378 1.00 75.12 97 ARG A C 1
ATOM 773 O O . ARG A 1 97 ? 9.671 9.969 0.217 1.00 75.12 97 ARG A O 1
ATOM 780 N N . ILE A 1 98 ? 8.554 9.695 2.137 1.00 86.50 98 ILE A N 1
ATOM 781 C CA . ILE A 1 98 ? 7.337 10.370 1.678 1.00 86.50 98 ILE A CA 1
ATOM 782 C C . ILE A 1 98 ? 7.649 11.857 1.579 1.00 86.50 98 ILE A C 1
ATOM 784 O O . ILE A 1 98 ? 7.876 12.479 2.605 1.00 86.50 98 ILE A O 1
ATOM 788 N N . GLU A 1 99 ? 7.689 12.436 0.378 1.00 87.06 99 GLU A N 1
ATOM 789 C CA . GLU A 1 99 ? 8.058 13.850 0.180 1.00 87.06 99 GLU A CA 1
ATOM 790 C C . GLU A 1 99 ? 6.971 14.820 0.669 1.00 87.06 99 GLU A C 1
ATOM 792 O O . GLU A 1 99 ? 7.290 15.856 1.253 1.00 87.06 99 GLU A O 1
ATOM 797 N N . ASP A 1 100 ? 5.700 14.461 0.471 1.00 93.12 100 ASP A N 1
ATOM 798 C CA . ASP A 1 100 ? 4.547 15.266 0.874 1.00 93.12 100 ASP A CA 1
ATOM 799 C C . ASP A 1 100 ? 4.438 15.335 2.413 1.00 93.12 100 ASP A C 1
ATOM 801 O O . ASP A 1 100 ? 4.160 14.314 3.051 1.00 93.12 100 ASP A O 1
ATOM 805 N N . PRO A 1 101 ? 4.625 16.518 3.032 1.00 94.19 101 PRO A N 1
ATOM 806 C CA . PRO A 1 101 ? 4.585 16.657 4.483 1.00 94.19 101 PRO A CA 1
ATOM 807 C C . PRO A 1 101 ? 3.197 16.380 5.072 1.00 94.19 101 PRO A C 1
ATOM 809 O O . PRO A 1 101 ? 3.109 15.901 6.202 1.00 94.19 101 PRO A O 1
ATOM 812 N N . ALA A 1 102 ? 2.117 16.640 4.328 1.00 97.44 102 ALA A N 1
ATOM 813 C CA . ALA A 1 102 ? 0.765 16.357 4.793 1.00 97.44 102 ALA A CA 1
ATOM 814 C C . ALA A 1 102 ? 0.521 14.845 4.817 1.00 97.44 102 ALA A C 1
ATOM 816 O O . ALA A 1 102 ? 0.010 14.318 5.804 1.00 97.44 102 ALA A O 1
ATOM 817 N N . PHE A 1 103 ? 0.950 14.123 3.781 1.00 97.62 103 PHE A N 1
ATOM 818 C CA . PHE A 1 103 ? 0.856 12.663 3.778 1.00 97.62 103 PHE A CA 1
ATOM 819 C C . PHE A 1 103 ? 1.763 12.035 4.846 1.00 97.62 103 PHE A C 1
ATOM 821 O O . PHE A 1 103 ? 1.322 11.141 5.564 1.00 97.62 103 PHE A O 1
ATOM 828 N N . ARG A 1 104 ? 3.001 12.530 5.007 1.00 95.81 104 ARG A N 1
ATOM 829 C CA . ARG A 1 104 ? 3.935 12.044 6.038 1.00 95.81 104 ARG A CA 1
ATOM 830 C C . ARG A 1 104 ? 3.334 12.172 7.438 1.00 95.81 104 ARG A C 1
ATOM 832 O O . ARG A 1 104 ? 3.270 11.184 8.155 1.00 95.81 104 ARG A O 1
ATOM 839 N N . ARG A 1 105 ? 2.762 13.338 7.763 1.00 96.94 105 ARG A N 1
ATOM 840 C CA . ARG A 1 105 ? 2.058 13.555 9.036 1.00 96.94 105 ARG A CA 1
ATOM 841 C C . ARG A 1 105 ? 0.902 12.573 9.243 1.00 96.94 105 ARG A C 1
ATOM 843 O O . ARG A 1 105 ? 0.689 12.116 10.360 1.00 96.94 105 ARG A O 1
ATOM 850 N N . ALA A 1 106 ? 0.149 12.245 8.192 1.00 98.31 106 ALA A N 1
ATOM 851 C CA . ALA A 1 106 ? -0.933 11.267 8.292 1.00 98.31 106 ALA A CA 1
ATOM 852 C C . ALA A 1 106 ? -0.412 9.862 8.643 1.00 98.31 106 ALA A C 1
ATOM 854 O O . ALA A 1 106 ? -1.037 9.164 9.440 1.00 98.31 106 ALA A O 1
ATOM 855 N N . VAL A 1 107 ? 0.737 9.466 8.085 1.00 97.44 107 VAL A N 1
ATOM 856 C CA . VAL A 1 107 ? 1.404 8.200 8.429 1.00 97.44 107 VAL A CA 1
ATOM 857 C C . VAL A 1 107 ? 1.926 8.227 9.867 1.00 97.44 107 VAL A C 1
ATOM 859 O O . VAL A 1 107 ? 1.707 7.263 10.590 1.00 97.44 107 VAL A O 1
ATOM 862 N N . ASP A 1 108 ? 2.510 9.335 10.326 1.00 96.31 108 ASP A N 1
ATOM 863 C CA . ASP A 1 108 ? 2.986 9.464 11.713 1.00 96.31 108 ASP A CA 1
ATOM 864 C C . ASP A 1 108 ? 1.836 9.340 12.732 1.00 96.31 108 ASP A C 1
ATOM 866 O O . ASP A 1 108 ? 1.957 8.662 13.755 1.00 96.31 108 ASP A O 1
ATOM 870 N N . LEU A 1 109 ? 0.688 9.966 12.448 1.00 98.50 109 LEU A N 1
ATOM 871 C CA . LEU A 1 109 ? -0.524 9.865 13.275 1.00 98.50 109 LEU A CA 1
ATOM 872 C C . LEU A 1 109 ? -1.092 8.437 13.280 1.00 98.50 109 LEU A C 1
ATOM 874 O O . LEU A 1 109 ? -1.527 7.945 14.320 1.00 98.50 109 LEU A O 1
ATOM 878 N N . LEU A 1 110 ? -1.048 7.751 12.133 1.00 98.12 110 LEU A N 1
ATOM 879 C CA . LEU A 1 110 ? -1.412 6.338 12.033 1.00 98.12 110 LEU A CA 1
ATOM 880 C C . LEU A 1 110 ? -0.485 5.463 12.886 1.00 98.12 110 LEU A C 1
ATOM 882 O O . LEU A 1 110 ? -0.971 4.644 13.661 1.00 98.12 110 LEU A O 1
ATOM 886 N N . ASP A 1 111 ? 0.828 5.665 12.788 1.00 96.00 111 ASP A N 1
ATOM 887 C CA . ASP A 1 111 ? 1.848 4.865 13.478 1.00 96.00 111 ASP A CA 1
ATOM 888 C C . ASP A 1 111 ? 1.816 5.048 14.998 1.00 96.00 111 ASP A C 1
ATOM 890 O O . ASP A 1 111 ? 2.050 4.106 15.758 1.00 96.00 111 ASP A O 1
ATOM 894 N N . THR A 1 112 ? 1.515 6.265 15.450 1.00 97.25 112 THR A N 1
ATOM 895 C CA . THR A 1 112 ? 1.384 6.602 16.875 1.00 97.25 112 THR A CA 1
ATOM 896 C C . THR A 1 112 ? 0.041 6.193 17.472 1.00 97.25 112 THR A C 1
ATOM 898 O O . THR A 1 112 ? -0.091 6.161 18.695 1.00 97.25 112 THR A O 1
ATOM 901 N N . GLY A 1 113 ? -0.944 5.846 16.639 1.00 98.31 113 GLY A N 1
ATOM 902 C CA . GLY A 1 113 ? -2.292 5.521 17.093 1.00 98.31 113 GLY A CA 1
ATOM 903 C C . GLY A 1 113 ? -3.156 6.742 17.425 1.00 98.31 113 GLY A C 1
ATOM 904 O O . GLY A 1 113 ? -4.200 6.585 18.060 1.00 98.31 113 GLY A O 1
ATOM 905 N N . ASP A 1 114 ? -2.766 7.952 17.011 1.00 98.62 114 ASP A N 1
ATOM 906 C CA . ASP A 1 114 ? -3.544 9.176 17.236 1.00 98.62 114 ASP A CA 1
ATOM 907 C C . ASP A 1 114 ? -4.720 9.268 16.249 1.00 98.62 114 ASP A C 1
ATOM 909 O O . ASP A 1 114 ? -4.693 9.979 15.240 1.00 98.62 114 ASP A O 1
ATOM 913 N N . ALA A 1 115 ? -5.776 8.504 16.532 1.00 98.62 115 ALA A N 1
ATOM 914 C CA . ALA A 1 115 ? -6.959 8.431 15.683 1.00 98.62 115 ALA A CA 1
ATOM 915 C C . ALA A 1 115 ? -7.701 9.776 15.581 1.00 98.62 115 ALA A C 1
ATOM 917 O O . ALA A 1 115 ? -8.263 10.084 14.529 1.00 98.62 115 ALA A O 1
ATOM 918 N N . ASP A 1 116 ? -7.709 10.590 16.638 1.00 98.62 116 ASP A N 1
ATOM 919 C CA . ASP A 1 116 ? -8.392 11.887 16.636 1.00 98.62 116 ASP A CA 1
ATOM 920 C C . ASP A 1 116 ? -7.605 12.941 15.863 1.00 98.62 116 ASP A C 1
ATOM 922 O O . ASP A 1 116 ? -8.179 13.633 15.012 1.00 98.62 116 ASP A O 1
ATOM 926 N N . GLY A 1 117 ? -6.289 13.004 16.073 1.00 98.69 117 GLY A N 1
ATOM 927 C CA . GLY A 1 117 ? -5.387 13.820 15.271 1.00 98.69 117 GLY A CA 1
ATOM 928 C C . GLY A 1 117 ? -5.439 13.429 13.798 1.00 98.69 117 GLY A C 1
ATOM 929 O O . GLY A 1 117 ? -5.535 14.305 12.935 1.00 98.69 117 GLY A O 1
ATOM 930 N N . LEU A 1 118 ? -5.477 12.127 13.491 1.00 98.81 118 LEU A N 1
ATOM 931 C CA . LEU A 1 118 ? -5.623 11.633 12.121 1.00 98.81 118 LEU A CA 1
ATOM 932 C C . LEU A 1 118 ? -6.954 12.065 11.495 1.00 98.81 118 LEU A C 1
ATOM 934 O O . LEU A 1 118 ? -6.962 12.561 10.370 1.00 98.81 118 LEU A O 1
ATOM 938 N N . ARG A 1 119 ? -8.079 11.946 12.213 1.00 98.75 119 ARG A N 1
ATOM 939 C CA . ARG A 1 119 ? -9.390 12.424 11.727 1.00 98.75 119 ARG A CA 1
ATOM 940 C C . ARG A 1 119 ? -9.378 13.923 11.455 1.00 98.75 119 ARG A C 1
ATOM 942 O O . ARG A 1 119 ? -9.902 14.344 10.427 1.00 98.75 119 ARG A O 1
ATOM 949 N N . ALA A 1 120 ? -8.815 14.724 12.358 1.00 98.69 120 ALA A N 1
ATOM 950 C CA . ALA A 1 120 ? -8.710 16.169 12.171 1.00 98.69 120 ALA A CA 1
ATOM 951 C C . ALA A 1 120 ? -7.872 16.503 10.928 1.00 98.69 120 ALA A C 1
ATOM 953 O O . ALA A 1 120 ? -8.338 17.223 10.046 1.00 98.69 120 ALA A O 1
ATOM 954 N N . HIS A 1 121 ? -6.698 15.881 10.801 1.00 98.75 121 HIS A N 1
ATOM 955 C CA . HIS A 1 121 ? -5.792 16.074 9.668 1.00 98.75 121 HIS A CA 1
ATOM 956 C C . HIS A 1 121 ? -6.422 15.669 8.328 1.00 98.75 121 HIS A C 1
ATOM 958 O O . HIS A 1 121 ? -6.297 16.377 7.332 1.00 98.75 121 HIS A O 1
ATOM 964 N N . LEU A 1 122 ? -7.168 14.562 8.293 1.00 98.50 122 LEU A N 1
ATOM 965 C CA . LEU A 1 122 ? -7.869 14.112 7.086 1.00 98.50 122 LEU A CA 1
ATOM 966 C C . LEU A 1 122 ? -9.064 15.001 6.712 1.00 98.50 122 LEU A C 1
ATOM 968 O O . LEU A 1 122 ? -9.397 15.085 5.532 1.00 98.50 122 LEU A O 1
ATOM 972 N N . ARG A 1 123 ? -9.698 15.697 7.666 1.00 98.12 123 ARG A N 1
ATOM 973 C CA . ARG A 1 123 ? -10.725 16.712 7.353 1.00 98.12 123 ARG A CA 1
ATOM 974 C C . ARG A 1 123 ? -10.117 17.962 6.723 1.00 98.12 123 ARG A C 1
ATOM 976 O O . ARG A 1 123 ? -10.722 18.530 5.820 1.00 98.12 123 ARG A O 1
ATOM 983 N N . GLU A 1 124 ? -8.940 18.376 7.187 1.00 98.25 124 GLU A N 1
ATOM 984 C CA . GLU A 1 124 ? -8.188 19.502 6.614 1.00 98.25 124 GLU A CA 1
ATOM 985 C C . GLU A 1 124 ? -7.635 19.164 5.221 1.00 98.25 124 GLU A C 1
ATOM 987 O O . GLU A 1 124 ? -7.577 20.024 4.340 1.00 98.25 124 GLU A O 1
ATOM 992 N N . HIS A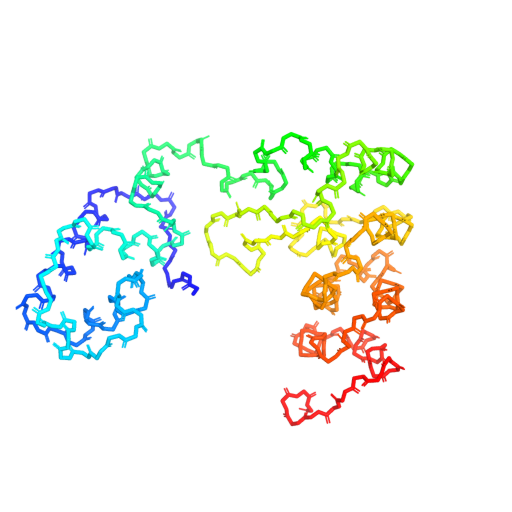 1 125 ? -7.292 17.893 4.991 1.00 98.12 125 HIS A N 1
ATOM 993 C CA . HIS A 1 125 ? -6.718 17.401 3.741 1.00 98.12 125 HIS A CA 1
ATOM 994 C C . HIS A 1 125 ? -7.480 16.175 3.188 1.00 98.12 125 HIS A C 1
ATOM 996 O O . HIS A 1 125 ? -6.933 15.068 3.136 1.00 98.12 125 HIS A O 1
ATOM 1002 N N . PRO A 1 126 ? -8.722 16.344 2.691 1.00 9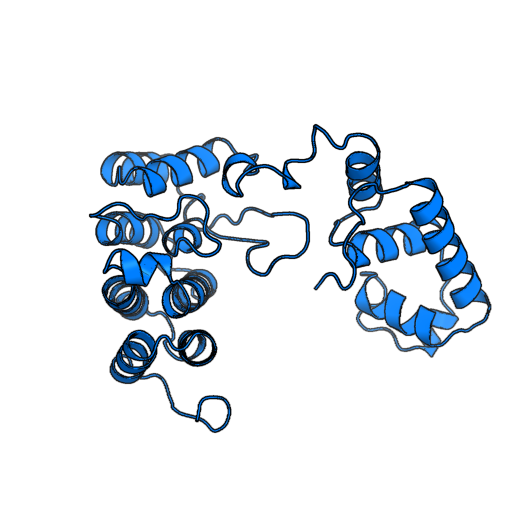4.31 126 PRO A N 1
ATOM 1003 C CA . PRO A 1 126 ? -9.599 15.227 2.305 1.00 94.31 126 PRO A CA 1
ATOM 1004 C C . PRO A 1 126 ? -9.071 14.377 1.138 1.00 94.31 126 PRO A C 1
ATOM 1006 O O . PRO A 1 126 ? -9.513 13.249 0.928 1.00 94.31 126 PRO A O 1
ATOM 1009 N N . GLY A 1 127 ? -8.109 14.892 0.365 1.00 96.25 127 GLY A N 1
ATOM 1010 C CA . GLY A 1 127 ? -7.447 14.135 -0.699 1.00 96.25 127 GLY A CA 1
ATOM 1011 C C . GLY A 1 127 ? -6.538 13.010 -0.189 1.00 96.25 127 GLY A C 1
ATOM 1012 O O . GLY A 1 127 ? -6.370 12.015 -0.894 1.00 96.25 127 GLY A O 1
ATOM 1013 N N . LEU A 1 128 ? -5.996 13.121 1.031 1.00 98.00 128 LEU A N 1
ATOM 1014 C CA . LEU A 1 128 ? -4.952 12.215 1.530 1.00 98.00 128 LEU A CA 1
ATOM 1015 C C . LEU A 1 128 ? -5.418 10.762 1.649 1.00 98.00 128 LEU A C 1
ATOM 1017 O O . LEU A 1 128 ? -4.642 9.855 1.367 1.00 98.00 128 LEU A O 1
ATOM 1021 N N . ALA A 1 129 ? -6.685 10.527 2.002 1.00 97.19 129 ALA A N 1
ATOM 1022 C CA . ALA A 1 129 ? -7.221 9.175 2.179 1.00 97.19 129 ALA A CA 1
ATOM 1023 C C . ALA A 1 129 ? -7.166 8.324 0.894 1.00 97.19 129 ALA A C 1
ATOM 1025 O O . ALA A 1 129 ? -7.097 7.100 0.969 1.00 97.19 129 ALA A O 1
ATOM 1026 N N . ARG A 1 130 ? -7.185 8.968 -0.282 1.00 97.19 130 ARG A N 1
ATOM 1027 C CA . ARG A 1 130 ? -7.102 8.311 -1.602 1.00 97.19 130 ARG A CA 1
ATOM 1028 C C . ARG A 1 130 ? -5.807 8.622 -2.348 1.00 97.19 130 ARG A C 1
ATOM 1030 O O . ARG A 1 130 ? -5.566 8.078 -3.424 1.00 97.19 130 ARG A O 1
ATOM 1037 N N . GLN A 1 131 ? -4.984 9.518 -1.811 1.00 97.06 131 GLN A N 1
ATOM 1038 C CA . GLN A 1 131 ? -3.686 9.826 -2.384 1.00 97.06 131 GLN A CA 1
ATOM 1039 C C . GLN A 1 131 ? -2.790 8.590 -2.311 1.00 97.06 131 GLN A C 1
ATOM 1041 O O . GLN A 1 131 ? -2.801 7.855 -1.326 1.00 97.06 131 GLN A O 1
ATOM 1046 N N . ARG A 1 132 ? -1.996 8.381 -3.362 1.00 94.69 132 ARG A N 1
ATOM 1047 C CA . ARG A 1 132 ? -0.946 7.365 -3.395 1.00 94.69 132 ARG A CA 1
ATOM 1048 C C . ARG A 1 132 ? 0.420 8.037 -3.441 1.00 94.69 132 ARG A C 1
ATOM 1050 O O . ARG A 1 132 ? 0.597 9.032 -4.147 1.00 94.69 132 ARG A O 1
ATOM 1057 N N . VAL A 1 133 ? 1.378 7.494 -2.701 1.00 91.44 133 VAL A N 1
ATOM 1058 C CA . VAL A 1 133 ? 2.781 7.935 -2.709 1.00 91.44 133 VAL A CA 1
ATOM 1059 C C . VAL A 1 133 ? 3.608 6.963 -3.534 1.00 91.44 133 VAL A C 1
ATOM 1061 O O . VAL A 1 133 ? 3.354 5.768 -3.499 1.00 91.44 133 VAL A O 1
ATOM 1064 N N . ARG A 1 134 ? 4.595 7.443 -4.296 1.00 85.62 134 ARG A N 1
ATOM 1065 C CA . ARG A 1 134 ? 5.427 6.575 -5.142 1.00 85.62 134 ARG A CA 1
ATOM 1066 C C . ARG A 1 134 ? 6.778 6.318 -4.490 1.00 85.62 134 ARG A C 1
ATOM 1068 O O . ARG A 1 134 ? 7.554 7.250 -4.304 1.00 85.62 134 ARG A O 1
ATOM 1075 N N . PHE A 1 135 ? 7.093 5.051 -4.249 1.00 78.31 135 PHE A N 1
ATOM 1076 C CA . PHE A 1 135 ? 8.423 4.616 -3.842 1.00 78.31 135 PHE A CA 1
ATOM 1077 C C . PHE A 1 135 ? 9.204 4.051 -5.033 1.00 78.31 135 PHE A C 1
ATOM 1079 O O . PHE A 1 135 ? 8.711 3.254 -5.829 1.00 78.31 135 PHE A O 1
ATOM 1086 N N . GLU A 1 136 ? 10.453 4.489 -5.166 1.00 68.31 136 GLU A N 1
ATOM 1087 C CA . GLU A 1 136 ? 11.393 3.986 -6.174 1.00 68.31 136 GLU A CA 1
ATOM 1088 C C . GLU A 1 136 ? 11.980 2.633 -5.769 1.00 68.31 136 GLU A C 1
ATOM 1090 O O . GLU A 1 136 ? 12.068 2.337 -4.572 1.00 68.31 136 GLU A O 1
ATOM 1095 N N . GLY A 1 137 ? 12.424 1.848 -6.758 1.00 61.31 137 GLY A N 1
ATOM 1096 C CA . GLY A 1 137 ? 13.048 0.535 -6.544 1.00 61.31 137 GLY A CA 1
ATOM 1097 C C . GLY A 1 137 ? 12.133 -0.663 -6.817 1.00 61.31 137 GLY A C 1
ATOM 1098 O O . GLY A 1 137 ? 12.538 -1.793 -6.577 1.00 61.31 137 GLY A O 1
ATOM 1099 N N . GLY A 1 138 ? 10.917 -0.424 -7.330 1.00 58.25 138 GLY A N 1
ATOM 1100 C CA . GLY A 1 138 ? 9.991 -1.447 -7.830 1.00 58.25 138 GLY A CA 1
ATOM 1101 C C . GLY A 1 138 ? 9.736 -2.617 -6.875 1.00 58.25 138 GLY A C 1
ATOM 1102 O O . GLY A 1 138 ? 9.806 -3.781 -7.261 1.00 58.25 138 GLY A O 1
ATOM 1103 N N . ASN A 1 139 ? 9.433 -2.281 -5.627 1.00 70.19 139 ASN A N 1
ATOM 1104 C CA . ASN A 1 139 ? 8.900 -3.202 -4.633 1.00 70.19 139 ASN A CA 1
ATOM 1105 C C . ASN A 1 139 ? 7.375 -3.362 -4.808 1.00 70.19 139 ASN A C 1
ATOM 1107 O O . ASN A 1 139 ? 6.720 -2.553 -5.469 1.00 70.19 139 ASN A O 1
ATOM 1111 N N . TYR A 1 140 ? 6.799 -4.413 -4.215 1.00 82.50 140 TYR A N 1
ATOM 1112 C CA . TYR A 1 140 ? 5.345 -4.640 -4.236 1.00 82.50 140 TYR A CA 1
ATOM 1113 C C . TYR A 1 140 ? 4.568 -3.488 -3.574 1.00 82.50 140 TYR A C 1
ATOM 1115 O O . TYR A 1 140 ? 3.430 -3.217 -3.935 1.00 82.50 140 TYR A O 1
ATOM 1123 N N . PHE A 1 141 ? 5.221 -2.758 -2.668 1.00 87.69 141 PHE A N 1
ATOM 1124 C CA . PHE A 1 141 ? 4.696 -1.591 -1.966 1.00 87.69 141 PHE A CA 1
ATOM 1125 C C . PHE A 1 141 ? 5.124 -0.271 -2.633 1.00 87.69 141 PHE A C 1
ATOM 1127 O O . PHE A 1 141 ? 5.533 0.670 -1.965 1.00 87.69 141 PHE A O 1
ATOM 1134 N N . GLY A 1 142 ? 5.112 -0.209 -3.969 1.00 86.19 142 GLY A N 1
ATOM 1135 C CA . GLY A 1 142 ? 5.714 0.897 -4.730 1.00 86.19 142 GLY A CA 1
ATOM 1136 C C . GLY A 1 142 ? 4.814 2.111 -4.966 1.00 86.19 142 GLY A C 1
ATOM 1137 O O . GLY A 1 142 ? 5.303 3.160 -5.387 1.00 86.19 142 GLY A O 1
ATOM 1138 N N . ASN A 1 143 ? 3.505 1.987 -4.741 1.00 91.00 143 ASN A N 1
ATOM 1139 C CA . ASN A 1 143 ? 2.543 3.073 -4.941 1.00 91.00 143 ASN A CA 1
ATOM 1140 C C . ASN A 1 143 ? 1.446 3.119 -3.856 1.00 91.00 143 ASN A C 1
ATOM 1142 O O . ASN A 1 143 ? 0.259 3.066 -4.211 1.00 91.00 143 ASN A O 1
ATOM 1146 N N . PRO A 1 144 ? 1.791 3.121 -2.553 1.00 94.94 144 PRO A N 1
ATOM 1147 C CA . PRO A 1 144 ? 0.788 2.844 -1.550 1.00 94.94 144 PRO A CA 1
ATOM 1148 C C . PRO A 1 144 ? -0.143 4.015 -1.247 1.00 94.94 144 PRO A C 1
ATOM 1150 O O . PRO A 1 144 ? 0.258 5.179 -1.318 1.00 94.94 144 PRO A O 1
ATOM 1153 N N . ALA A 1 145 ? -1.380 3.694 -0.881 1.00 97.56 145 ALA A N 1
ATOM 1154 C CA . ALA A 1 145 ? -2.325 4.619 -0.260 1.00 97.56 145 ALA A CA 1
ATOM 1155 C C . ALA A 1 145 ? -2.180 4.618 1.268 1.00 97.56 145 ALA A C 1
ATOM 1157 O O . ALA A 1 145 ? -1.605 3.698 1.846 1.00 97.56 145 ALA A O 1
ATOM 1158 N N . LEU A 1 146 ? -2.740 5.629 1.944 1.00 98.12 146 LEU A N 1
ATOM 1159 C CA . LEU A 1 146 ? -2.588 5.792 3.396 1.00 98.12 146 LEU A CA 1
ATOM 1160 C C . LEU A 1 146 ? -3.055 4.559 4.190 1.00 98.12 146 LEU A C 1
ATOM 1162 O O . LEU A 1 146 ? -2.384 4.144 5.130 1.00 98.12 146 LEU A O 1
ATOM 1166 N N . LEU A 1 147 ? -4.172 3.942 3.790 1.00 98.69 147 LEU A N 1
ATOM 1167 C CA . LEU A 1 147 ? -4.724 2.775 4.484 1.00 98.69 147 LEU A CA 1
ATOM 1168 C C . LEU A 1 147 ? -3.796 1.550 4.421 1.00 98.69 147 LEU A C 1
ATOM 1170 O O . LEU A 1 147 ? -3.784 0.741 5.342 1.00 98.69 147 LEU A O 1
ATOM 1174 N N . GLU A 1 148 ? -3.004 1.403 3.360 1.00 98.12 148 GLU A N 1
ATOM 1175 C CA . GLU A 1 148 ? -2.107 0.255 3.173 1.00 98.12 148 GLU A CA 1
ATOM 1176 C C . GLU A 1 148 ? -0.947 0.259 4.194 1.00 98.12 148 GLU A C 1
ATOM 1178 O O . GLU A 1 148 ? -0.406 -0.800 4.505 1.00 98.12 148 GLU A O 1
ATOM 1183 N N . PHE A 1 149 ? -0.628 1.407 4.812 1.00 97.31 149 PHE A N 1
ATOM 1184 C CA . PHE A 1 149 ? 0.333 1.483 5.923 1.00 97.31 149 PHE A CA 1
ATOM 1185 C C . PHE A 1 149 ? -0.179 0.809 7.208 1.00 97.31 149 PHE A C 1
ATOM 1187 O O . PHE A 1 149 ? 0.633 0.346 8.006 1.00 97.31 149 PHE A O 1
ATOM 1194 N N . ALA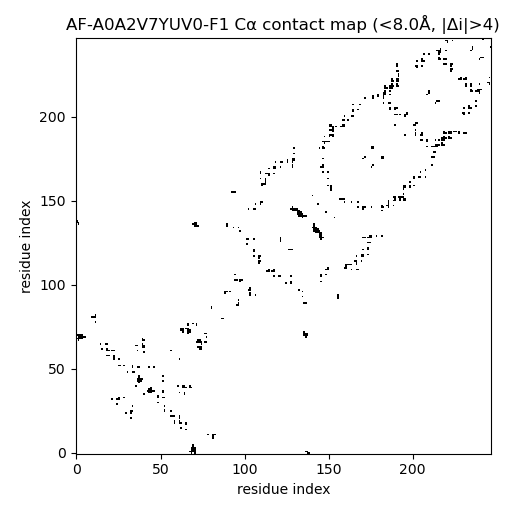 A 1 150 ? -1.500 0.663 7.384 1.00 97.88 150 ALA A N 1
ATOM 1195 C CA . ALA A 1 150 ? -2.088 -0.023 8.541 1.00 97.88 150 ALA A CA 1
ATOM 1196 C C . ALA A 1 150 ? -1.796 -1.536 8.572 1.00 97.88 150 ALA A C 1
ATOM 1198 O O . ALA A 1 150 ? -2.014 -2.181 9.595 1.00 97.88 150 ALA A O 1
ATOM 1199 N N . ALA A 1 151 ? -1.309 -2.105 7.465 1.00 97.56 151 ALA A N 1
ATOM 1200 C CA . ALA A 1 151 ? -0.916 -3.508 7.393 1.00 97.56 151 ALA A CA 1
ATOM 1201 C C . ALA A 1 151 ? 0.464 -3.783 8.009 1.00 97.56 151 ALA A C 1
ATOM 1203 O O . ALA A 1 151 ? 0.779 -4.939 8.290 1.00 97.56 151 ALA A O 1
ATOM 1204 N N . GLU A 1 152 ? 1.295 -2.744 8.179 1.00 95.2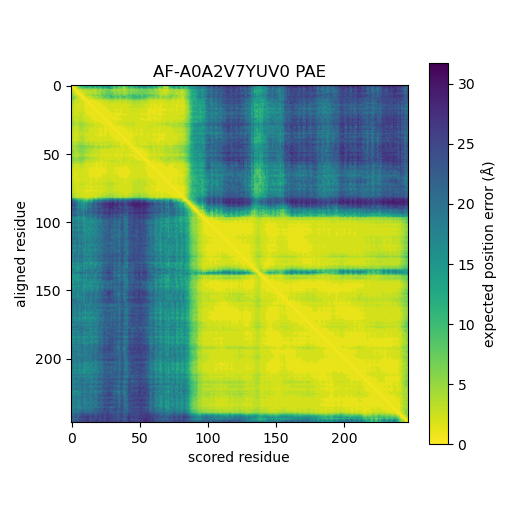5 152 GLU A N 1
ATOM 1205 C CA . GLU A 1 152 ? 2.691 -2.864 8.621 1.00 95.25 152 GLU A CA 1
ATOM 1206 C C . GLU A 1 152 ? 3.466 -3.939 7.828 1.00 95.25 152 GLU A C 1
ATOM 1208 O O . GLU A 1 152 ? 4.235 -4.749 8.353 1.00 95.25 152 GLU A O 1
ATOM 1213 N N . ASN A 1 153 ? 3.197 -3.950 6.519 1.00 92.75 153 ASN A N 1
ATOM 1214 C CA . ASN A 1 153 ? 3.731 -4.871 5.530 1.00 92.75 153 ASN A CA 1
ATOM 1215 C C . ASN A 1 153 ? 3.981 -4.085 4.225 1.00 92.75 153 ASN A C 1
ATOM 1217 O O . ASN A 1 153 ? 3.026 -3.790 3.506 1.00 92.75 153 ASN A O 1
ATOM 1221 N N . PRO A 1 154 ? 5.233 -3.704 3.911 1.00 89.38 154 PRO A N 1
ATOM 1222 C CA . PRO A 1 154 ? 6.481 -4.122 4.547 1.00 89.38 154 PRO A CA 1
ATOM 1223 C C . PRO A 1 154 ? 6.630 -3.599 5.977 1.00 89.38 154 PRO A C 1
ATOM 1225 O O . PRO A 1 154 ? 6.085 -2.560 6.343 1.00 89.38 154 PRO A O 1
ATOM 1228 N N . ILE A 1 155 ? 7.414 -4.327 6.769 1.00 88.56 155 ILE A N 1
ATOM 1229 C CA . ILE A 1 155 ? 7.693 -3.980 8.163 1.00 88.56 155 ILE A CA 1
ATOM 1230 C C . ILE A 1 155 ? 8.546 -2.705 8.205 1.00 88.56 155 ILE A C 1
ATOM 1232 O O . ILE A 1 155 ? 9.622 -2.664 7.606 1.00 88.56 155 ILE A O 1
ATOM 1236 N N . ARG A 1 156 ? 8.083 -1.681 8.926 1.00 88.75 156 ARG A N 1
ATOM 1237 C CA . ARG A 1 156 ? 8.784 -0.406 9.151 1.00 88.75 156 ARG A CA 1
ATOM 1238 C C . ARG A 1 156 ? 9.248 -0.272 10.602 1.00 88.75 156 ARG A C 1
ATOM 1240 O O . ARG A 1 156 ? 10.415 0.007 10.845 1.00 88.75 156 ARG A O 1
ATOM 1247 N N . HIS A 1 157 ? 8.344 -0.519 11.542 1.00 88.94 157 HIS A N 1
ATOM 1248 C CA . HIS A 1 157 ? 8.509 -0.404 12.992 1.00 88.94 157 HIS A CA 1
ATOM 1249 C C . HIS A 1 157 ? 8.413 -1.750 13.715 1.00 88.94 157 HIS A C 1
ATOM 1251 O O . HIS A 1 157 ? 8.859 -1.863 14.854 1.00 88.94 157 HIS A O 1
ATOM 1257 N N . GLY A 1 158 ? 7.807 -2.767 13.089 1.00 90.81 158 GLY A N 1
ATOM 1258 C CA . GLY A 1 158 ? 7.629 -4.090 13.706 1.00 90.81 158 GLY A CA 1
ATOM 1259 C C . GLY A 1 158 ? 6.545 -4.137 14.783 1.00 90.81 158 GLY A C 1
ATOM 1260 O O . GLY A 1 158 ? 6.518 -5.069 15.582 1.00 90.81 158 GLY A O 1
ATOM 1261 N N . ARG A 1 159 ? 5.661 -3.135 14.815 1.00 93.44 159 ARG A N 1
ATOM 1262 C CA . ARG A 1 159 ? 4.519 -3.046 15.730 1.00 93.44 159 ARG A CA 1
ATOM 1263 C C . ARG A 1 159 ? 3.378 -2.262 15.093 1.00 93.44 159 ARG A C 1
ATOM 1265 O O . ARG A 1 159 ? 3.619 -1.405 14.248 1.00 93.44 159 ARG A O 1
ATOM 1272 N N . LEU A 1 160 ? 2.167 -2.500 15.579 1.00 97.94 160 LEU A N 1
ATOM 1273 C CA . LEU A 1 160 ? 0.990 -1.671 15.334 1.00 97.94 160 LEU A CA 1
ATOM 1274 C C . LEU A 1 160 ? 0.503 -1.065 16.658 1.00 97.94 160 LEU A C 1
ATOM 1276 O O . LEU A 1 160 ? 0.680 -1.691 17.709 1.00 97.94 160 LEU A O 1
ATOM 1280 N N . PRO A 1 161 ? -0.113 0.129 16.643 1.00 98.19 161 PRO A N 1
ATOM 1281 C CA . PRO A 1 161 ? -0.750 0.675 17.835 1.00 98.19 161 PRO A CA 1
ATOM 1282 C C . PRO A 1 161 ? -1.930 -0.208 18.270 1.00 98.19 161 PRO A C 1
ATOM 1284 O O . PRO A 1 161 ? -2.618 -0.807 17.442 1.00 98.19 161 PRO A O 1
ATOM 1287 N N . ALA A 1 162 ? -2.200 -0.270 19.578 1.00 97.75 162 ALA A N 1
ATOM 1288 C CA . ALA A 1 162 ? -3.244 -1.141 20.135 1.00 97.75 162 ALA A CA 1
ATOM 1289 C C . ALA A 1 162 ? -4.653 -0.828 19.588 1.00 97.75 162 ALA A C 1
ATOM 1291 O O . ALA A 1 162 ? -5.510 -1.705 19.525 1.00 97.75 162 ALA A O 1
ATOM 1292 N N . ASN A 1 163 ? -4.882 0.414 19.154 1.00 98.56 163 ASN A N 1
ATOM 1293 C CA . ASN A 1 163 ? -6.127 0.894 18.560 1.00 98.56 163 ASN A CA 1
ATOM 1294 C C . ASN A 1 163 ? -6.083 0.961 17.020 1.00 98.56 163 ASN A C 1
ATOM 1296 O O . ASN A 1 163 ? -6.852 1.713 16.420 1.00 98.56 163 ASN A O 1
ATOM 1300 N N . ILE A 1 164 ? -5.226 0.179 16.351 1.00 98.75 164 ILE A N 1
ATOM 1301 C CA . ILE A 1 164 ? -5.080 0.208 14.883 1.00 98.75 164 ILE A CA 1
ATOM 1302 C C . ILE A 1 164 ? -6.409 0.048 14.125 1.00 98.75 164 ILE A C 1
ATOM 1304 O O . ILE A 1 164 ? -6.583 0.624 13.056 1.00 98.75 164 ILE A O 1
ATOM 1308 N N . ILE A 1 165 ? -7.390 -0.659 14.690 1.00 98.81 165 ILE A N 1
ATOM 1309 C CA . ILE A 1 165 ? -8.726 -0.810 14.093 1.00 98.81 165 ILE A CA 1
ATOM 1310 C C . ILE A 1 165 ? -9.465 0.533 14.018 1.00 98.81 165 ILE A C 1
ATOM 1312 O O . ILE A 1 165 ? -10.118 0.832 13.019 1.00 98.81 165 ILE A O 1
ATOM 1316 N N . GLU A 1 166 ? -9.347 1.374 15.044 1.00 98.81 166 GLU A N 1
ATOM 1317 C CA . GLU A 1 166 ? -9.947 2.712 15.061 1.00 98.81 166 GLU A CA 1
ATOM 1318 C C . GLU A 1 166 ? -9.236 3.669 14.104 1.00 98.81 166 GLU A C 1
ATOM 1320 O O . GLU A 1 166 ? -9.885 4.491 13.451 1.00 98.81 166 GLU A O 1
ATOM 1325 N N . VAL A 1 167 ? -7.914 3.534 14.001 1.00 98.88 167 VAL A N 1
ATOM 1326 C CA . VAL A 1 167 ? -7.063 4.300 13.085 1.00 98.88 167 VAL A CA 1
ATOM 1327 C C . VAL A 1 167 ? -7.383 3.945 11.631 1.00 98.88 167 VAL A C 1
ATOM 1329 O O . VAL A 1 167 ? -7.668 4.830 10.826 1.00 98.88 167 VAL A O 1
ATOM 1332 N N . ALA A 1 168 ? -7.434 2.654 11.293 1.00 98.81 168 ALA A N 1
ATOM 1333 C CA . ALA A 1 168 ? -7.825 2.179 9.967 1.00 98.81 168 ALA A CA 1
ATOM 1334 C C . ALA A 1 168 ? -9.247 2.638 9.612 1.00 98.81 168 ALA A C 1
ATOM 1336 O O . ALA A 1 168 ? -9.488 3.131 8.508 1.00 98.81 168 ALA A O 1
ATOM 1337 N N . ARG A 1 169 ? -10.180 2.578 10.575 1.00 98.81 169 ARG A N 1
ATOM 1338 C CA . ARG A 1 169 ? -11.539 3.114 10.417 1.00 98.81 169 ARG A CA 1
ATOM 1339 C C . ARG A 1 169 ? -11.539 4.614 10.128 1.00 98.81 169 ARG A C 1
ATOM 1341 O O . ARG A 1 169 ? -12.311 5.053 9.285 1.00 98.81 169 ARG A O 1
ATOM 1348 N N . ALA A 1 170 ? -10.678 5.405 10.768 1.00 98.69 170 ALA A N 1
ATOM 1349 C CA . ALA A 1 170 ? -10.573 6.836 10.478 1.00 98.69 170 ALA A CA 1
ATOM 1350 C C . ALA A 1 170 ? -10.183 7.103 9.013 1.00 98.69 170 ALA A C 1
ATOM 1352 O O . ALA A 1 170 ? -10.787 7.960 8.369 1.00 98.69 170 ALA A O 1
ATOM 1353 N N . VAL A 1 171 ? -9.231 6.341 8.468 1.00 98.75 171 VAL A N 1
ATOM 1354 C CA . VAL A 1 171 ? -8.814 6.461 7.059 1.00 98.75 171 VAL A CA 1
ATOM 1355 C C . VAL A 1 171 ? -9.921 6.000 6.102 1.00 98.75 171 VAL A C 1
ATOM 1357 O O . VAL A 1 171 ? -10.191 6.663 5.098 1.00 98.75 171 VAL A O 1
ATOM 1360 N N . LEU A 1 172 ? -10.600 4.895 6.428 1.00 98.69 172 LEU A N 1
ATOM 1361 C CA . LEU A 1 172 ? -11.756 4.390 5.679 1.00 98.69 172 LEU A CA 1
ATOM 1362 C C . LEU A 1 172 ? -12.866 5.441 5.584 1.00 98.69 172 LEU A C 1
ATOM 1364 O O . LEU A 1 172 ? -13.305 5.769 4.480 1.00 98.69 172 LEU A O 1
ATOM 1368 N N . GLU A 1 173 ? -13.270 6.012 6.720 1.00 98.00 173 GLU A N 1
ATOM 1369 C CA . GLU A 1 173 ? -14.331 7.021 6.809 1.00 98.00 173 GLU A CA 1
ATOM 1370 C C . GLU A 1 173 ? -13.955 8.356 6.158 1.00 98.00 173 GLU A C 1
ATOM 1372 O O . GLU A 1 173 ? -14.826 9.047 5.634 1.00 98.00 173 GLU A O 1
ATOM 1377 N N . ALA A 1 174 ? -12.664 8.688 6.096 1.00 97.75 174 ALA A N 1
ATOM 1378 C CA . ALA A 1 174 ? -12.165 9.851 5.364 1.00 97.75 174 ALA A CA 1
ATOM 1379 C C . ALA A 1 174 ? -12.214 9.695 3.830 1.00 97.75 174 ALA A C 1
ATOM 1381 O O . ALA A 1 174 ? -11.895 10.636 3.104 1.00 97.75 174 ALA A O 1
ATOM 1382 N N . GLY A 1 175 ? -12.614 8.527 3.320 1.00 97.38 175 GLY A N 1
ATOM 1383 C CA . GLY A 1 175 ? -12.899 8.312 1.902 1.00 97.38 175 GLY A CA 1
ATOM 1384 C C . GLY A 1 175 ? -12.144 7.153 1.262 1.00 97.38 175 GLY A C 1
ATOM 1385 O O . GLY A 1 175 ? -12.454 6.820 0.117 1.00 97.38 175 GLY A O 1
ATOM 1386 N N . ALA A 1 176 ? -11.214 6.495 1.966 1.00 97.62 176 ALA A N 1
ATOM 1387 C CA . ALA A 1 176 ? -10.499 5.338 1.415 1.00 97.62 176 ALA A CA 1
ATOM 1388 C C . ALA A 1 176 ? -11.449 4.179 1.064 1.00 97.62 176 ALA A C 1
ATOM 1390 O O . ALA A 1 176 ? -11.227 3.489 0.073 1.00 97.62 176 ALA A O 1
ATOM 1391 N N . LYS A 1 177 ? -12.569 4.030 1.791 1.00 97.12 177 LYS A N 1
ATOM 1392 C CA . LYS A 1 177 ? -13.597 3.006 1.515 1.00 97.12 177 LYS A CA 1
ATOM 1393 C C . LYS A 1 177 ? -14.268 3.113 0.141 1.00 97.12 177 LYS A C 1
ATOM 1395 O O . LYS A 1 177 ? -14.932 2.181 -0.290 1.00 97.12 177 LYS A O 1
ATOM 1400 N N . THR A 1 178 ? -14.127 4.251 -0.540 1.00 96.81 178 THR A N 1
ATOM 1401 C CA . THR A 1 178 ? -14.713 4.472 -1.874 1.00 96.81 178 THR A CA 1
ATOM 1402 C C . THR A 1 178 ? -13.844 3.942 -3.014 1.00 96.81 178 THR A C 1
ATOM 1404 O O . THR A 1 178 ? -14.307 3.884 -4.151 1.00 96.81 178 THR A O 1
ATOM 1407 N N . ASP A 1 179 ? -12.602 3.544 -2.729 1.00 97.19 179 ASP A N 1
ATOM 1408 C CA . ASP A 1 179 ? -11.677 2.984 -3.709 1.00 97.19 179 ASP A CA 1
ATOM 1409 C C . ASP A 1 179 ? -11.431 1.504 -3.406 1.00 97.19 179 ASP A C 1
ATOM 1411 O O . ASP A 1 179 ? -10.692 1.135 -2.489 1.00 97.19 179 ASP A O 1
ATOM 1415 N N . ARG A 1 180 ? -12.049 0.643 -4.216 1.00 96.56 180 ARG A N 1
ATOM 1416 C CA . ARG A 1 180 ? -11.938 -0.807 -4.067 1.00 96.56 180 ARG A CA 1
ATOM 1417 C C . ARG A 1 180 ? -10.495 -1.306 -4.185 1.00 96.56 180 ARG A C 1
ATOM 1419 O O . ARG A 1 180 ? -10.117 -2.229 -3.474 1.00 96.56 180 ARG A O 1
ATOM 1426 N N . SER A 1 181 ? -9.667 -0.659 -5.009 1.00 96.62 181 SER A N 1
ATOM 1427 C CA . SER A 1 181 ? -8.265 -1.057 -5.172 1.00 96.62 181 SER A CA 1
ATOM 1428 C C . SER A 1 181 ? -7.460 -0.880 -3.887 1.00 96.62 181 SER A C 1
ATOM 1430 O O . SER A 1 181 ? -6.591 -1.700 -3.601 1.00 96.62 181 SER A O 1
ATOM 1432 N N . ILE A 1 182 ? -7.752 0.168 -3.108 1.00 98.25 182 ILE A N 1
ATOM 1433 C CA . ILE A 1 182 ? -7.118 0.410 -1.807 1.00 98.25 182 ILE A CA 1
ATOM 1434 C C . ILE A 1 182 ? -7.543 -0.682 -0.826 1.00 98.25 182 ILE A C 1
ATOM 1436 O O . ILE A 1 182 ? -6.689 -1.281 -0.185 1.00 98.25 182 ILE A O 1
ATOM 1440 N N . LEU A 1 183 ? -8.843 -0.980 -0.748 1.00 98.50 183 LEU A N 1
ATOM 1441 C CA . LEU A 1 183 ? -9.375 -2.003 0.156 1.00 98.50 183 LEU A CA 1
ATOM 1442 C C . LEU A 1 183 ? -8.760 -3.383 -0.094 1.00 98.50 183 LEU A C 1
ATOM 1444 O O . LEU A 1 183 ? -8.242 -4.000 0.836 1.00 98.50 183 LEU A O 1
ATOM 1448 N N . ASP A 1 184 ? -8.787 -3.840 -1.345 1.00 97.94 184 ASP A N 1
ATOM 1449 C CA . ASP A 1 184 ? -8.316 -5.174 -1.719 1.00 97.94 184 ASP A CA 1
ATOM 1450 C C . ASP A 1 184 ? -6.794 -5.293 -1.547 1.00 97.94 184 ASP A C 1
ATOM 1452 O O . ASP A 1 184 ? -6.291 -6.319 -1.084 1.00 97.94 184 ASP A O 1
ATOM 1456 N N . SER A 1 185 ? -6.053 -4.219 -1.848 1.00 96.81 185 SER A N 1
ATOM 1457 C CA . SER A 1 185 ? -4.600 -4.180 -1.651 1.00 96.81 185 SER A CA 1
ATOM 1458 C C . SER A 1 185 ? -4.234 -4.178 -0.166 1.00 96.81 185 SER A C 1
ATOM 1460 O O . SER A 1 185 ? -3.371 -4.953 0.243 1.00 96.81 185 SER A O 1
ATOM 1462 N N . THR A 1 186 ? -4.908 -3.373 0.668 1.00 98.56 186 THR A N 1
ATOM 1463 C CA . THR A 1 186 ? -4.711 -3.414 2.126 1.00 98.56 186 THR A CA 1
ATOM 1464 C C . THR A 1 186 ? -5.044 -4.800 2.672 1.00 98.56 186 THR A C 1
ATOM 1466 O O . THR A 1 186 ? -4.279 -5.323 3.479 1.00 98.56 186 THR A O 1
ATOM 1469 N N . LEU A 1 187 ? -6.142 -5.417 2.223 1.00 98.75 187 LEU A N 1
ATOM 1470 C CA . LEU A 1 187 ? -6.548 -6.749 2.669 1.00 98.75 187 LEU A CA 1
ATOM 1471 C C . LEU A 1 187 ? -5.463 -7.781 2.356 1.00 98.75 187 LEU A C 1
ATOM 1473 O O . LEU A 1 187 ? -5.028 -8.477 3.266 1.00 98.75 187 LEU A O 1
ATOM 1477 N N . ALA A 1 188 ? -4.936 -7.813 1.130 1.00 97.62 188 ALA A N 1
ATOM 1478 C CA . ALA A 1 188 ? -3.851 -8.723 0.757 1.00 97.62 188 ALA A CA 1
ATOM 1479 C C . ALA A 1 188 ? -2.574 -8.531 1.608 1.00 97.62 188 ALA A C 1
ATOM 1481 O O . ALA A 1 188 ? -1.919 -9.509 1.995 1.00 97.62 188 ALA A O 1
ATOM 1482 N N . LEU A 1 189 ? -2.230 -7.282 1.942 1.00 98.19 189 LEU A N 1
ATOM 1483 C CA . LEU A 1 189 ? -1.089 -6.962 2.805 1.00 98.19 189 LEU A CA 1
ATOM 1484 C C . LEU A 1 189 ? -1.307 -7.415 4.254 1.00 98.19 189 LEU A C 1
ATOM 1486 O O . LEU A 1 189 ? -0.389 -7.970 4.860 1.00 98.19 189 LEU A O 1
ATOM 1490 N N . VAL A 1 190 ? -2.510 -7.219 4.803 1.00 98.62 190 VAL A N 1
ATOM 1491 C CA . VAL A 1 190 ? -2.884 -7.686 6.149 1.00 98.62 190 VAL A CA 1
ATOM 1492 C C . VAL A 1 190 ? -2.895 -9.215 6.200 1.00 98.62 190 VAL A C 1
ATOM 1494 O O . VAL A 1 190 ? -2.326 -9.805 7.119 1.00 98.62 190 VAL A O 1
ATOM 1497 N N . SER A 1 191 ? -3.483 -9.870 5.198 1.00 98.38 191 SER A N 1
ATOM 1498 C CA . SER A 1 191 ? -3.604 -11.331 5.121 1.00 98.38 191 SER A CA 1
ATOM 1499 C C . SER A 1 191 ? -2.257 -12.057 5.130 1.00 98.38 191 SER A C 1
ATOM 1501 O O . SER A 1 191 ? -2.180 -13.166 5.641 1.00 98.38 191 SER A O 1
ATOM 1503 N N . SER A 1 192 ? -1.193 -11.425 4.628 1.00 96.50 192 SER A N 1
ATOM 1504 C CA . SER A 1 192 ? 0.189 -11.942 4.665 1.00 96.50 192 SER A CA 1
ATOM 1505 C C . SER A 1 192 ? 1.066 -11.306 5.759 1.00 96.50 192 SER A C 1
ATOM 1507 O O . SER A 1 192 ? 2.261 -11.584 5.857 1.00 96.50 192 SER A O 1
ATOM 1509 N N . GLY A 1 193 ? 0.504 -10.405 6.569 1.00 94.31 193 GLY A N 1
ATOM 1510 C CA . GLY A 1 193 ? 1.253 -9.543 7.477 1.00 94.31 193 GLY A CA 1
ATOM 1511 C C . GLY A 1 193 ? 1.578 -10.192 8.823 1.00 94.31 193 GLY A C 1
ATOM 1512 O O . GLY A 1 193 ? 0.759 -10.163 9.742 1.00 94.31 193 GLY A O 1
ATOM 1513 N N . ARG A 1 194 ? 2.825 -10.655 8.995 1.00 95.06 194 ARG A N 1
ATOM 1514 C CA . ARG A 1 194 ? 3.334 -11.183 10.279 1.00 95.06 194 ARG A CA 1
ATOM 1515 C C . ARG A 1 194 ? 3.106 -10.228 11.458 1.00 95.06 194 ARG A C 1
ATOM 1517 O O . ARG A 1 194 ? 2.688 -10.666 12.524 1.00 95.06 194 ARG A O 1
ATOM 1524 N N . VAL A 1 195 ? 3.380 -8.931 11.278 1.00 96.44 195 VAL A N 1
ATOM 1525 C CA . VAL A 1 195 ? 3.253 -7.934 12.361 1.00 96.44 195 VAL A CA 1
ATOM 1526 C C . VAL A 1 195 ? 1.794 -7.750 12.767 1.00 96.44 195 VAL A C 1
ATOM 1528 O O . VAL A 1 195 ? 1.487 -7.739 13.956 1.00 96.44 195 VAL A O 1
ATOM 1531 N N . ALA A 1 196 ? 0.877 -7.694 11.797 1.00 97.88 196 ALA A N 1
ATOM 1532 C CA . ALA A 1 196 ? -0.551 -7.650 12.087 1.00 97.88 196 ALA A CA 1
ATOM 1533 C C . ALA A 1 196 ? -0.997 -8.870 12.908 1.00 97.88 196 ALA A C 1
ATOM 1535 O O . ALA A 1 196 ? -1.787 -8.716 13.841 1.00 97.88 196 ALA A O 1
ATOM 1536 N N . ARG A 1 197 ? -0.468 -10.069 12.618 1.00 97.94 197 ARG A N 1
ATOM 1537 C CA . ARG A 1 197 ? -0.753 -11.276 13.410 1.00 97.94 197 ARG A CA 1
ATOM 1538 C C . ARG A 1 197 ? -0.205 -11.164 14.828 1.00 97.94 197 ARG A C 1
ATOM 1540 O O . ARG A 1 197 ? -0.945 -11.387 15.781 1.00 97.94 197 ARG A O 1
ATOM 1547 N N . GLU A 1 198 ? 1.074 -10.837 14.976 1.00 97.44 198 GLU A N 1
ATOM 1548 C CA . GLU A 1 198 ? 1.753 -10.775 16.280 1.00 97.44 198 GLU A CA 1
ATOM 1549 C C . GLU A 1 198 ? 1.167 -9.694 17.198 1.00 97.44 198 GLU A C 1
ATOM 1551 O O . GLU A 1 198 ? 1.140 -9.869 18.414 1.00 97.44 198 GLU A O 1
ATOM 1556 N N . CYS A 1 199 ? 0.614 -8.620 16.628 1.00 97.94 199 CYS A N 1
ATOM 1557 C CA . CYS A 1 199 ? -0.136 -7.604 17.367 1.00 97.94 199 CYS A CA 1
ATOM 1558 C C . CYS A 1 199 ? -1.611 -7.975 17.628 1.00 97.94 199 CYS A C 1
ATOM 1560 O O . CYS A 1 199 ? -2.337 -7.170 18.206 1.00 97.94 199 CYS A O 1
ATOM 1562 N N . GLY A 1 200 ? -2.089 -9.144 17.186 1.00 98.12 200 GLY A N 1
ATOM 1563 C CA . GLY A 1 200 ? -3.494 -9.554 17.322 1.00 98.12 200 GLY A CA 1
ATOM 1564 C C . GLY A 1 200 ? -4.479 -8.756 16.456 1.00 98.12 200 GLY A C 1
ATOM 1565 O O . GLY A 1 200 ? -5.686 -8.821 16.675 1.00 98.12 200 GLY A O 1
ATOM 1566 N N . ALA A 1 201 ? -3.984 -8.004 15.470 1.00 98.56 201 ALA A N 1
ATOM 1567 C CA . ALA A 1 201 ? -4.767 -7.101 14.629 1.00 98.56 201 ALA A CA 1
ATOM 1568 C C . ALA A 1 201 ? -5.169 -7.703 13.270 1.00 98.56 201 ALA A C 1
ATOM 1570 O O . ALA A 1 201 ? -6.051 -7.160 12.612 1.00 98.56 201 ALA A O 1
ATOM 1571 N N . GLN A 1 202 ? -4.558 -8.815 12.844 1.00 98.56 202 GLN A N 1
ATOM 1572 C CA . GLN A 1 202 ? -4.742 -9.383 11.501 1.00 98.56 202 GLN A CA 1
ATOM 1573 C C . GLN A 1 202 ? -6.203 -9.719 11.173 1.00 98.56 20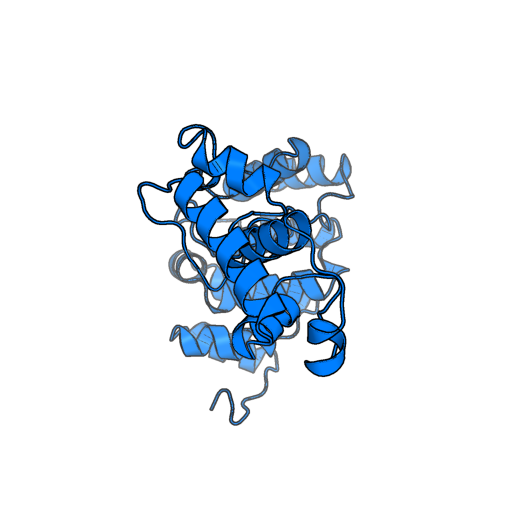2 GLN A C 1
ATOM 1575 O O . GLN A 1 202 ? -6.745 -9.199 10.202 1.00 98.56 202 GLN A O 1
ATOM 1580 N N . ILE A 1 203 ? -6.852 -10.558 11.985 1.00 98.75 203 ILE A N 1
ATOM 1581 C CA . ILE A 1 203 ? -8.248 -10.959 11.752 1.00 98.75 203 ILE A CA 1
ATOM 1582 C C . ILE A 1 203 ? -9.196 -9.753 11.889 1.00 98.75 203 ILE A C 1
ATOM 1584 O O . ILE A 1 203 ? -9.963 -9.518 10.957 1.00 98.75 203 ILE A O 1
ATOM 1588 N N . PRO A 1 204 ? -9.109 -8.920 12.950 1.00 98.81 204 PRO A N 1
ATOM 1589 C CA . PRO A 1 204 ? -9.951 -7.727 13.049 1.00 98.81 204 PRO A CA 1
ATOM 1590 C C . PRO A 1 204 ? -9.802 -6.741 11.879 1.00 98.81 204 PRO A C 1
ATOM 1592 O O . PRO A 1 204 ? -10.783 -6.115 11.483 1.00 98.81 204 PRO A O 1
ATOM 1595 N N . LEU A 1 205 ? -8.600 -6.593 11.305 1.00 98.88 205 LEU A N 1
ATOM 1596 C CA . LEU A 1 205 ? -8.388 -5.771 10.110 1.00 98.88 205 LEU A CA 1
ATOM 1597 C C . LEU A 1 205 ? -9.003 -6.409 8.857 1.00 98.88 205 LEU A C 1
ATOM 1599 O O . LEU A 1 205 ? -9.619 -5.690 8.073 1.00 98.88 205 LEU A O 1
ATOM 1603 N N . ILE A 1 206 ? -8.887 -7.731 8.673 1.00 98.88 206 ILE A N 1
ATOM 1604 C CA . ILE A 1 206 ? -9.560 -8.453 7.576 1.00 98.88 206 ILE A CA 1
ATOM 1605 C C . ILE A 1 206 ? -11.073 -8.238 7.653 1.00 98.88 206 ILE A C 1
ATOM 1607 O O . ILE A 1 206 ? -11.686 -7.846 6.657 1.00 98.88 206 ILE A O 1
ATOM 1611 N N . ASP A 1 207 ? -11.662 -8.434 8.834 1.00 98.81 207 ASP A N 1
ATOM 1612 C CA . ASP A 1 207 ? -13.099 -8.259 9.049 1.00 98.81 207 ASP A CA 1
ATOM 1613 C C . ASP A 1 207 ? -13.523 -6.813 8.766 1.00 98.81 207 ASP A C 1
ATOM 1615 O O . ASP A 1 207 ? -14.454 -6.587 7.992 1.00 98.81 207 ASP A O 1
ATOM 1619 N N . LEU A 1 208 ? -12.780 -5.831 9.295 1.00 98.88 208 LEU A N 1
ATOM 1620 C CA . LEU A 1 208 ? -13.035 -4.409 9.057 1.00 98.88 208 LEU A CA 1
ATOM 1621 C C . LEU A 1 208 ? -13.031 -4.062 7.564 1.00 98.88 208 LEU A C 1
ATOM 1623 O O . LEU A 1 208 ? -13.913 -3.336 7.102 1.00 98.88 208 LEU A O 1
ATOM 1627 N N . LEU A 1 209 ? -12.038 -4.536 6.812 1.00 98.81 209 LEU A N 1
ATOM 1628 C CA . LEU A 1 209 ? -11.911 -4.248 5.383 1.00 98.81 209 LEU A CA 1
ATOM 1629 C C . LEU A 1 209 ? -13.061 -4.878 4.597 1.00 98.81 209 LEU A C 1
ATOM 1631 O O . LEU A 1 209 ? -13.678 -4.202 3.771 1.00 98.81 209 LEU A O 1
ATOM 1635 N N . CYS A 1 210 ? -13.402 -6.132 4.899 1.00 98.62 210 CYS A N 1
ATOM 1636 C CA . CYS A 1 210 ? -14.531 -6.812 4.272 1.00 98.62 210 CYS A CA 1
ATOM 1637 C C . CYS A 1 210 ? -15.871 -6.145 4.622 1.00 98.62 210 CYS A C 1
ATOM 1639 O O . CYS A 1 210 ? -16.757 -6.089 3.774 1.00 98.62 210 CYS A O 1
ATOM 1641 N N . ASP A 1 211 ? -16.041 -5.612 5.837 1.00 98.50 211 ASP A N 1
ATOM 1642 C CA . ASP A 1 211 ? -17.239 -4.851 6.236 1.00 98.50 211 ASP A CA 1
ATOM 1643 C C . ASP A 1 211 ? -17.387 -3.543 5.447 1.00 98.50 211 ASP A C 1
ATOM 1645 O O . ASP A 1 211 ? -18.499 -3.077 5.210 1.00 98.50 211 ASP A O 1
ATOM 1649 N N . HIS A 1 212 ? -16.270 -2.971 4.991 1.00 98.44 212 HIS A N 1
ATOM 1650 C CA . HIS A 1 212 ? -16.242 -1.811 4.091 1.00 98.44 212 HIS A CA 1
ATOM 1651 C C . HIS A 1 212 ? -16.231 -2.209 2.615 1.00 98.44 212 HIS A C 1
ATOM 1653 O O . HIS A 1 212 ? -16.093 -1.362 1.732 1.00 98.44 212 HIS A O 1
ATOM 1659 N N . GLY A 1 213 ? -16.424 -3.497 2.352 1.00 97.38 213 GLY A N 1
ATOM 1660 C CA . GLY A 1 213 ? -16.704 -4.037 1.047 1.00 97.38 213 GLY A CA 1
ATOM 1661 C C . GLY A 1 213 ? -15.573 -4.842 0.441 1.00 97.38 213 GLY A C 1
ATOM 1662 O O . GLY A 1 213 ? -15.891 -5.486 -0.542 1.00 97.38 213 GLY A O 1
ATOM 1663 N N . ALA A 1 214 ? -14.337 -4.848 0.963 1.00 98.19 214 ALA A N 1
ATOM 1664 C CA . ALA A 1 214 ? -13.174 -5.524 0.358 1.00 98.19 214 ALA A CA 1
ATOM 1665 C C . ALA A 1 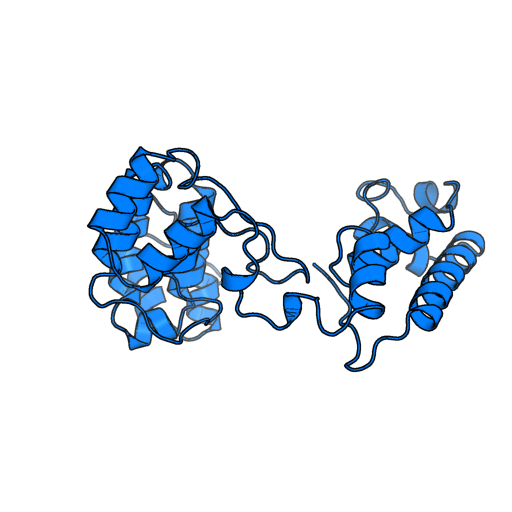214 ? -13.472 -6.952 -0.140 1.00 98.19 214 ALA A C 1
ATOM 1667 O O . ALA A 1 214 ? -14.247 -7.686 0.474 1.00 98.19 214 ALA A O 1
ATOM 1668 N N . ASP A 1 215 ? -12.869 -7.342 -1.266 1.00 97.88 215 ASP A N 1
ATOM 1669 C CA . ASP A 1 215 ? -12.975 -8.705 -1.792 1.00 97.88 215 ASP A CA 1
ATOM 1670 C C . ASP A 1 215 ? -12.056 -9.584 -0.942 1.00 97.88 215 ASP A C 1
ATOM 1672 O O . ASP A 1 215 ? -10.868 -9.270 -0.835 1.00 97.88 215 ASP A O 1
ATOM 1676 N N . PRO A 1 216 ? -12.551 -10.661 -0.314 1.00 97.88 216 PRO A N 1
ATOM 1677 C CA . PRO A 1 216 ? -11.683 -11.544 0.450 1.00 97.88 216 PRO A CA 1
ATOM 1678 C C . PRO A 1 216 ? -10.803 -12.434 -0.452 1.00 97.88 216 PRO A C 1
ATOM 1680 O O . PRO A 1 216 ? -9.783 -12.942 0.014 1.00 97.88 216 PRO A O 1
ATOM 1683 N N . ASN A 1 217 ? -11.131 -12.616 -1.739 1.00 96.12 217 ASN A N 1
ATOM 1684 C CA . ASN A 1 217 ? -10.385 -13.516 -2.631 1.00 96.12 217 ASN A CA 1
ATOM 1685 C C . ASN A 1 217 ? -8.911 -13.113 -2.836 1.00 96.12 217 ASN A C 1
ATOM 1687 O O . ASN A 1 217 ? -8.044 -13.977 -2.681 1.00 96.12 217 ASN A O 1
ATOM 1691 N N . PRO A 1 218 ? -8.571 -11.832 -3.101 1.00 92.81 218 PRO A N 1
ATOM 1692 C CA . PRO A 1 218 ? -7.180 -11.386 -3.198 1.00 92.81 218 PRO A CA 1
ATOM 1693 C C . PRO A 1 218 ? -6.309 -11.691 -1.971 1.00 92.81 218 PRO A C 1
ATOM 1695 O O . PRO A 1 218 ? -5.087 -11.752 -2.102 1.00 92.81 218 PRO A O 1
ATOM 1698 N N . GLY A 1 219 ? -6.903 -11.891 -0.789 1.00 95.38 219 GLY A N 1
ATOM 1699 C CA . GLY A 1 219 ? -6.175 -12.226 0.436 1.00 95.38 219 GLY A CA 1
ATOM 1700 C C . GLY A 1 219 ? -5.773 -13.696 0.564 1.00 95.38 219 GLY A C 1
ATOM 1701 O O . GLY A 1 219 ? -4.849 -13.997 1.322 1.00 95.38 219 GLY A O 1
ATOM 1702 N N . MET A 1 220 ? -6.421 -14.609 -0.170 1.00 96.38 220 MET A N 1
ATOM 1703 C CA . MET A 1 220 ? -6.247 -16.058 0.015 1.00 96.38 220 MET A CA 1
ATOM 1704 C C . MET A 1 220 ? -4.838 -16.528 -0.332 1.00 96.38 220 MET A C 1
ATOM 1706 O O . MET A 1 220 ? -4.158 -17.128 0.501 1.00 96.38 220 MET A O 1
ATOM 1710 N N . LEU A 1 221 ? -4.375 -16.225 -1.548 1.00 92.69 221 LEU A N 1
ATOM 1711 C CA . LEU A 1 221 ? -3.050 -16.644 -2.003 1.00 92.69 221 LEU A CA 1
ATOM 1712 C C . LEU A 1 221 ? -1.925 -16.060 -1.124 1.00 92.69 221 LEU A C 1
ATOM 1714 O O . LEU A 1 221 ? -1.067 -16.834 -0.698 1.00 92.69 221 LEU A O 1
ATOM 1718 N N . PRO A 1 222 ? -1.918 -14.755 -0.776 1.00 92.00 222 PRO A N 1
ATOM 1719 C CA . PRO A 1 222 ? -0.942 -14.207 0.162 1.00 92.00 222 PRO A CA 1
ATOM 1720 C C . PRO A 1 222 ? -0.957 -14.879 1.538 1.00 92.00 222 PRO A C 1
ATOM 1722 O O . PRO A 1 222 ? 0.122 -15.151 2.065 1.00 92.00 222 PRO A O 1
ATOM 1725 N N . ALA A 1 223 ? -2.136 -15.158 2.109 1.00 95.75 223 ALA A N 1
ATOM 1726 C CA . ALA A 1 223 ? -2.247 -15.818 3.411 1.00 95.75 223 ALA A CA 1
ATOM 1727 C C . ALA A 1 223 ? -1.628 -17.221 3.377 1.00 95.75 223 ALA A C 1
ATOM 1729 O O . ALA A 1 223 ? -0.761 -17.544 4.188 1.00 95.75 223 ALA A O 1
ATOM 1730 N N . LEU A 1 224 ? -2.017 -18.039 2.397 1.00 93.62 224 LEU A N 1
ATOM 1731 C CA . LEU A 1 224 ? -1.534 -19.413 2.264 1.00 93.62 224 LEU A CA 1
ATOM 1732 C C . LEU A 1 224 ? -0.039 -19.475 1.941 1.00 93.62 224 LEU A C 1
ATOM 1734 O O . LEU A 1 224 ? 0.684 -20.254 2.559 1.00 93.62 224 LEU A O 1
ATOM 1738 N N . ALA A 1 225 ? 0.449 -18.606 1.050 1.00 89.25 225 ALA A N 1
ATOM 1739 C CA . ALA A 1 225 ? 1.870 -18.524 0.703 1.00 89.25 225 ALA A CA 1
ATOM 1740 C C . ALA A 1 225 ? 2.770 -18.201 1.911 1.00 89.25 225 ALA A C 1
ATOM 1742 O O . ALA A 1 225 ? 3.952 -18.541 1.899 1.00 89.25 225 ALA A O 1
ATOM 1743 N N . HIS A 1 226 ? 2.218 -17.571 2.953 1.00 90.00 226 HIS A N 1
ATOM 1744 C CA . HIS A 1 226 ? 2.925 -17.226 4.190 1.00 90.00 226 HIS A CA 1
ATOM 1745 C C . HIS A 1 226 ? 2.502 -18.086 5.393 1.00 90.00 226 HIS A C 1
ATOM 1747 O O . HIS A 1 226 ? 2.894 -17.786 6.519 1.00 90.00 226 HIS A O 1
ATOM 1753 N N . ALA A 1 227 ? 1.737 -19.164 5.168 1.00 92.75 227 ALA A N 1
ATOM 1754 C CA . ALA A 1 227 ? 1.206 -20.052 6.206 1.00 92.75 227 ALA A CA 1
ATOM 1755 C C . ALA A 1 227 ? 0.354 -19.336 7.279 1.00 92.75 227 ALA A C 1
ATOM 1757 O O . ALA A 1 227 ? 0.256 -19.781 8.424 1.00 92.75 227 ALA A O 1
ATOM 1758 N N . GLU A 1 228 ? -0.307 -18.239 6.907 1.00 96.06 228 GLU A N 1
ATOM 1759 C CA . GLU A 1 228 ? -1.241 -17.491 7.751 1.00 96.06 228 GLU A CA 1
ATOM 1760 C C . GLU A 1 228 ? -2.623 -18.173 7.752 1.00 96.06 228 GLU A C 1
ATOM 1762 O O . GLU A 1 228 ? -3.627 -17.614 7.310 1.00 96.06 228 GLU A O 1
ATOM 1767 N N . PHE A 1 229 ? -2.694 -19.419 8.232 1.00 95.88 229 PHE A N 1
ATOM 1768 C CA . PHE A 1 229 ? -3.905 -20.251 8.139 1.00 95.88 229 PHE A CA 1
ATOM 1769 C C . PHE A 1 229 ? -5.123 -19.634 8.837 1.00 95.88 229 PHE A C 1
ATOM 1771 O O . PHE A 1 229 ? -6.228 -19.684 8.309 1.00 95.88 229 PHE A O 1
ATOM 1778 N N . ALA A 1 230 ? -4.922 -18.964 9.975 1.00 97.94 230 ALA A N 1
A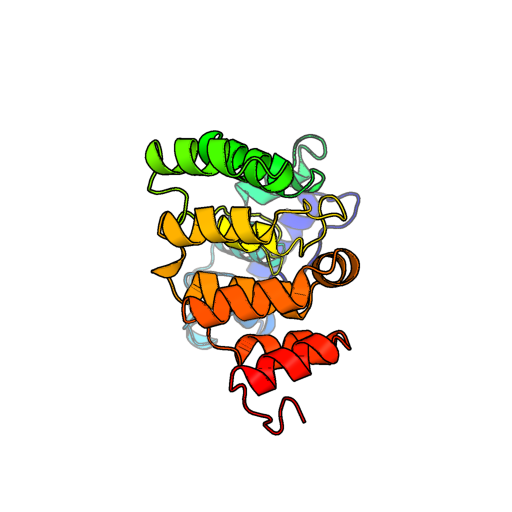TOM 1779 C CA . ALA A 1 230 ? -6.007 -18.270 10.668 1.00 97.94 230 ALA A CA 1
ATOM 1780 C C . ALA A 1 230 ? -6.576 -17.095 9.847 1.00 97.94 230 ALA A C 1
ATOM 1782 O O . ALA A 1 230 ? -7.772 -16.801 9.932 1.00 97.94 230 ALA A O 1
ATOM 1783 N N . ALA A 1 231 ? -5.739 -16.439 9.033 1.00 98.19 231 ALA A N 1
ATOM 1784 C CA . ALA A 1 231 ? -6.181 -15.421 8.088 1.00 98.19 231 ALA A CA 1
ATOM 1785 C C . ALA A 1 231 ? -6.934 -16.053 6.911 1.00 98.19 231 ALA A C 1
ATOM 1787 O O . ALA A 1 231 ? -7.994 -15.551 6.549 1.00 98.19 231 ALA A O 1
ATOM 1788 N N . ALA A 1 232 ? -6.449 -17.173 6.362 1.00 97.62 232 ALA A N 1
ATOM 1789 C CA . ALA A 1 232 ? -7.161 -17.920 5.321 1.00 97.62 232 ALA A CA 1
ATOM 1790 C C . ALA A 1 232 ? -8.561 -18.357 5.795 1.00 97.62 232 ALA A C 1
ATOM 1792 O O . ALA A 1 232 ? -9.552 -18.101 5.113 1.00 97.62 232 ALA A O 1
ATOM 1793 N N . ASP A 1 233 ? -8.676 -18.895 7.011 1.00 97.81 233 ASP A N 1
ATOM 1794 C CA . ASP A 1 233 ? -9.965 -19.251 7.615 1.00 97.81 233 ASP A CA 1
ATOM 1795 C C . ASP A 1 233 ? -10.885 -18.033 7.788 1.00 97.81 233 ASP A C 1
ATOM 1797 O O . ASP A 1 233 ? -12.100 -18.131 7.602 1.00 97.81 233 ASP A O 1
ATOM 1801 N N . ALA A 1 234 ? -10.330 -16.874 8.160 1.00 98.38 234 ALA A N 1
ATOM 1802 C CA . ALA A 1 234 ? -11.096 -15.634 8.256 1.00 98.38 234 ALA A CA 1
ATOM 1803 C C . ALA A 1 234 ? -11.632 -15.195 6.890 1.00 98.38 234 ALA A C 1
ATOM 1805 O O . ALA A 1 234 ? -12.816 -14.890 6.770 1.00 98.38 234 ALA A O 1
ATOM 1806 N N . LEU A 1 235 ? -10.805 -15.239 5.849 1.00 98.44 235 LEU A N 1
ATOM 1807 C CA . LEU A 1 235 ? -11.207 -14.897 4.486 1.00 98.44 235 LEU A CA 1
ATOM 1808 C C . LEU A 1 235 ? -12.290 -15.843 3.950 1.00 98.44 235 LEU A C 1
ATOM 1810 O O . LEU A 1 235 ? -13.264 -15.374 3.363 1.00 98.44 235 LEU A O 1
ATOM 1814 N N . LEU A 1 236 ? -12.190 -17.148 4.223 1.00 97.81 236 LEU A N 1
ATOM 1815 C CA . LEU A 1 236 ? -13.240 -18.120 3.892 1.00 97.81 236 LEU A CA 1
ATOM 1816 C C . LEU A 1 236 ? -14.565 -17.775 4.588 1.00 97.81 236 LEU A C 1
ATOM 1818 O O . LEU A 1 236 ? -15.613 -17.765 3.942 1.00 97.81 236 LEU A O 1
ATOM 1822 N N . ARG A 1 237 ? -14.540 -17.398 5.876 1.00 98.12 237 ARG A N 1
ATOM 1823 C CA . ARG A 1 237 ? -15.744 -16.913 6.587 1.00 98.12 237 ARG A CA 1
ATOM 1824 C C . ARG A 1 237 ? -16.320 -15.632 5.981 1.00 98.12 237 ARG A C 1
ATOM 1826 O O . ARG A 1 237 ? -17.525 -15.414 6.073 1.00 98.12 237 ARG A O 1
ATOM 1833 N N . ARG A 1 238 ? -15.482 -14.797 5.364 1.00 98.12 238 ARG A N 1
ATOM 1834 C CA . ARG A 1 238 ? -15.891 -13.589 4.630 1.00 98.12 238 ARG A CA 1
ATOM 1835 C C . ARG A 1 238 ? -16.340 -13.866 3.192 1.00 98.12 238 ARG A C 1
ATOM 1837 O O . ARG A 1 238 ? -16.764 -12.929 2.522 1.00 98.12 238 ARG A O 1
ATOM 1844 N N . GLY A 1 239 ? -16.309 -15.121 2.740 1.00 97.12 239 GLY A N 1
ATOM 1845 C CA . GLY A 1 239 ? -16.811 -15.543 1.432 1.00 97.12 239 GLY A CA 1
ATOM 1846 C C . GLY A 1 239 ? -15.745 -15.707 0.349 1.00 97.12 239 GLY A C 1
ATOM 1847 O O . GLY A 1 239 ? -16.100 -15.736 -0.828 1.00 97.12 239 GLY A O 1
ATOM 1848 N N . ALA A 1 240 ? -14.461 -15.808 0.707 1.00 96.56 240 ALA A N 1
ATOM 1849 C CA . ALA A 1 240 ? -13.439 -16.201 -0.260 1.00 96.56 240 ALA A CA 1
ATOM 1850 C C . ALA A 1 240 ? -13.683 -17.623 -0.786 1.00 96.56 240 ALA A C 1
ATOM 1852 O O . ALA A 1 240 ? -14.162 -18.500 -0.063 1.00 96.56 240 ALA A O 1
ATOM 1853 N N . THR A 1 241 ? -13.319 -17.862 -2.041 1.00 92.56 241 THR A N 1
ATOM 1854 C CA . THR A 1 241 ? -13.409 -19.169 -2.689 1.00 92.56 241 THR A CA 1
ATOM 1855 C C . THR A 1 241 ? -12.091 -19.921 -2.597 1.00 92.56 241 THR A C 1
ATOM 1857 O O . THR A 1 241 ? -11.024 -19.351 -2.815 1.00 92.56 241 THR A O 1
ATOM 1860 N N . LEU A 1 242 ? -12.175 -21.227 -2.343 1.00 85.94 242 LEU A N 1
ATOM 1861 C CA . LEU A 1 242 ? -11.051 -22.143 -2.492 1.00 85.94 242 LEU A CA 1
ATOM 1862 C C . LEU A 1 242 ? -11.038 -22.669 -3.938 1.00 85.94 242 LEU A C 1
ATOM 1864 O O . LEU A 1 242 ? -11.869 -23.500 -4.303 1.00 85.94 242 LEU A O 1
ATOM 1868 N N . ASP A 1 243 ? -10.139 -22.145 -4.769 1.00 79.88 243 ASP A N 1
ATOM 1869 C CA . ASP A 1 243 ? -9.885 -22.623 -6.133 1.00 79.88 243 ASP A CA 1
ATOM 1870 C C . ASP A 1 243 ? -8.557 -23.397 -6.235 1.00 79.88 243 ASP A C 1
ATOM 1872 O O . ASP A 1 243 ? -7.781 -23.437 -5.289 1.00 79.88 243 ASP A O 1
ATOM 1876 N N . LEU A 1 244 ? -8.282 -24.021 -7.386 1.00 68.00 244 LEU A N 1
ATOM 1877 C CA . LEU A 1 244 ? -7.074 -24.838 -7.605 1.00 68.00 244 LEU A CA 1
ATOM 1878 C C . LEU A 1 244 ? -5.747 -24.077 -7.430 1.00 68.00 244 LEU A C 1
ATOM 1880 O O . LEU A 1 244 ? -4.708 -24.700 -7.248 1.00 68.00 244 LEU A O 1
ATOM 1884 N N . THR A 1 245 ? -5.762 -22.751 -7.520 1.00 65.94 245 THR A N 1
ATOM 1885 C CA . THR A 1 245 ? -4.594 -21.882 -7.316 1.00 65.94 245 THR A CA 1
ATOM 1886 C C . THR A 1 245 ? -4.299 -21.666 -5.830 1.00 65.94 245 THR A C 1
ATOM 1888 O O . THR A 1 245 ? -3.186 -21.278 -5.480 1.00 65.94 245 THR A O 1
ATOM 1891 N N . VAL A 1 246 ? -5.290 -21.895 -4.965 1.00 63.69 246 VAL A N 1
ATOM 1892 C CA . VAL A 1 246 ? -5.223 -21.745 -3.501 1.00 63.69 246 VAL A CA 1
ATOM 1893 C C . VAL A 1 246 ? -5.542 -23.045 -2.739 1.00 63.69 246 VAL A C 1
ATOM 1895 O O . VAL A 1 246 ? -5.585 -23.016 -1.513 1.00 63.69 246 VAL A O 1
ATOM 1898 N N . ALA A 1 247 ? -5.762 -24.170 -3.427 1.00 55.41 247 ALA A N 1
ATOM 1899 C CA . ALA A 1 247 ? -6.025 -25.493 -2.844 1.00 55.41 247 ALA A CA 1
ATOM 1900 C C . ALA A 1 247 ? -4.751 -26.322 -2.619 1.00 55.41 247 ALA A C 1
ATOM 1902 O O . ALA A 1 247 ? -3.768 -26.134 -3.371 1.00 55.41 247 ALA A O 1
#

Radius of gyration: 21.23 Å; Cα contacts (8 Å, |Δi|>4): 367; chains: 1; bounding box: 47×45×58 Å

Solvent-accessible surface area (backbone atoms only — not comparable to full-atom values): 13277 Å² total; per-residue (Å²): 122,40,82,48,80,81,60,99,77,56,53,66,66,59,54,54,47,53,19,52,49,45,49,51,34,35,75,71,60,38,67,66,37,36,52,49,38,26,76,38,26,86,93,28,65,88,54,52,62,68,58,52,55,71,47,92,79,50,68,67,56,29,31,33,20,51,17,29,34,49,19,25,98,32,40,69,57,42,48,51,40,52,78,33,69,94,74,40,55,84,82,41,57,75,64,79,54,46,80,52,64,70,58,34,50,47,50,53,25,50,64,71,41,37,38,65,62,32,44,53,52,36,67,79,39,54,62,47,30,71,39,61,50,78,47,80,56,46,52,98,75,25,61,44,36,59,59,35,60,76,16,40,45,75,71,77,80,74,68,68,33,96,52,44,68,57,32,47,47,38,36,34,74,48,47,24,54,78,39,64,68,55,34,30,51,26,37,24,31,24,28,48,13,65,38,24,48,78,64,69,40,25,61,62,46,46,52,53,37,42,75,58,61,28,60,35,50,68,18,39,54,41,2,57,79,63,67,29,56,72,40,34,55,49,25,44,76,69,67,28,75,85,45,86,91,65,102

Sequence (247 aa):
MPTKRLPSSPNLDHLKHQARDLLKAHAAGDPEASQRLREFHPRFGRSTDADIRSAQLTLSDAQLAIAREYGFPSWARLKAHVERPERTGLDLPHHDRIEDPAFRRAVDLLDTGDADGLRAHLREHPGLARQRVRFEGGNYFGNPALLEFAAENPIRHGRLPANIIEVARAVLEAGAKTDRSILDSTLALVSSGRVARECGAQIPLIDLLCDHGADPNPGMLPALAHAEFAAADALLRRGATLDLTVA